Protein 1Y8C (pdb70)

Sequence (244 aa):
NCYNKFAHIYDKLIRADVDYKKWSDFIIEKCVENNLVFDDYLDLACGTGNLTENLCPKFKNTWAVDLSQELSEAENKFRSQGLKPRLACQDISNLNINRKFDLITCCLDSTNYIIDSDDLKKYFKAVSNHLKEGGVFIFDINSYYKLSQVLGNNDFNYDDDEVFYYWENQFEDDLVSYISFFVRDGEFYKRFDEEHEERAYKEEDIEKYLKHGQLNILDKVDCYSNKKVEKFTERITYLVKLGG

B-factor: mean 64.15, std 10.43, range [36.83, 115.86]

Organism: Clostridium acetobutylicum (strain ATCC 824 / DSM 792 / JCM 1419 / IAM 19013 / LMG 5710 / NBRC 13948 / NRRL B-527 / VKM B-1787 / 2291 / W) (NCBI:txid272562)

Structure (mmCIF, N/CA/C/O backbone):
data_1Y8C
#
_entry.id   1Y8C
#
_cell.length_a   67.918
_cell.length_b   67.918
_cell.length_c   134.499
_cell.angle_alpha   90.00
_cell.angle_beta   90.00
_cell.angle_gamma   120.00
#
_symmetry.space_group_name_H-M   'P 32 2 1'
#
loop_
_entity.id
_entity.type
_entity.pdbx_description
1 polymer 'S-adenosylmethionine-dependent methyltransferase'
2 non-polymer 'SULFATE ION'
3 water water
#
loop_
_atom_site.group_PDB
_atom_site.id
_atom_site.type_symbol
_atom_site.label_atom_id
_atom_site.label_alt_id
_atom_site.label_comp_id
_atom_site.label_asym_id
_atom_site.label_entity_id
_atom_site.label_seq_id
_atom_site.pdbx_PDB_ins_code
_atom_site.Cartn_x
_atom_site.Cartn_y
_atom_site.Cartn_z
_atom_site.occupancy
_atom_site.B_iso_or_equiv
_atom_site.auth_seq_id
_atom_site.auth_comp_id
_atom_site.auth_asym_id
_atom_site.auth_atom_id
_atom_site.pdbx_PDB_model_num
ATOM 1 N N . ASN A 1 1 ? 59.181 3.083 71.450 1.00 89.51 2 ASN A N 1
ATOM 2 C CA . ASN A 1 1 ? 57.973 2.220 71.590 1.00 91.22 2 ASN A CA 1
ATOM 3 C C . ASN A 1 1 ? 57.388 2.225 73.023 1.00 92.46 2 ASN A C 1
ATOM 4 O O . ASN A 1 1 ? 56.761 1.252 73.445 1.00 93.07 2 ASN A O 1
ATOM 9 N N . CYS A 1 2 ? 57.590 3.318 73.767 1.00 92.27 3 CYS A N 1
ATOM 10 C CA . CYS A 1 2 ? 57.073 3.434 75.141 1.00 91.74 3 CYS A CA 1
ATOM 11 C C . CYS A 1 2 ? 55.682 4.069 75.066 1.00 89.70 3 CYS A C 1
ATOM 12 O O . CYS A 1 2 ? 54.669 3.372 75.167 1.00 89.49 3 CYS A O 1
ATOM 15 N N . TYR A 1 3 ? 55.641 5.389 74.885 1.00 87.16 4 TYR A N 1
ATOM 16 C CA . TYR A 1 3 ? 54.378 6.119 74.760 1.00 84.57 4 TYR A CA 1
ATOM 17 C C . TYR A 1 3 ? 53.655 5.557 73.533 1.00 82.29 4 TYR A C 1
ATOM 18 O O . TYR A 1 3 ? 52.425 5.601 73.437 1.00 81.17 4 TYR A O 1
ATOM 21 N N . ASN A 1 4 ? 54.436 5.021 72.598 1.00 80.58 5 ASN A N 1
ATOM 22 C CA . ASN A 1 4 ? 53.887 4.426 71.389 1.00 78.75 5 ASN A CA 1
ATOM 23 C C . ASN A 1 4 ? 53.170 3.130 71.788 1.00 78.14 5 ASN A C 1
ATOM 24 O O . ASN A 1 4 ? 52.076 2.842 71.302 1.00 77.20 5 ASN A O 1
ATOM 29 N N . LYS A 1 5 ? 53.783 2.367 72.692 1.00 76.47 6 LYS A N 1
ATOM 30 C CA . LYS A 1 5 ? 53.202 1.112 73.160 1.00 75.22 6 LYS A CA 1
ATOM 31 C C . LYS A 1 5 ? 51.877 1.418 73.843 1.00 72.88 6 LYS A C 1
ATOM 32 O O . LYS A 1 5 ? 50.857 0.780 73.579 1.00 72.09 6 LYS A O 1
ATOM 38 N N . PHE A 1 6 ? 51.908 2.406 74.728 1.00 71.67 7 PHE A N 1
ATOM 39 C CA . PHE A 1 6 ? 50.724 2.819 75.462 1.00 70.30 7 PHE A CA 1
ATOM 40 C C . PHE A 1 6 ? 49.613 3.245 74.490 1.00 69.79 7 PHE A C 1
ATOM 41 O O . PHE A 1 6 ? 48.435 2.938 74.701 1.00 68.48 7 PHE A O 1
ATOM 49 N N . ALA A 1 7 ? 49.991 3.950 73.428 1.00 67.18 8 ALA A N 1
ATOM 50 C CA . ALA A 1 7 ? 49.023 4.393 72.431 1.00 66.99 8 ALA A CA 1
ATOM 51 C C . ALA A 1 7 ? 48.279 3.195 71.822 1.00 66.46 8 ALA A C 1
ATOM 52 O O . ALA A 1 7 ? 47.075 3.270 71.553 1.00 66.02 8 ALA A O 1
ATOM 54 N N . HIS A 1 8 ? 49.001 2.100 71.590 1.00 64.88 9 HIS A N 1
ATOM 55 C CA . HIS A 1 8 ? 48.389 0.901 71.026 1.00 64.12 9 HIS A CA 1
ATOM 56 C C . HIS A 1 8 ? 47.429 0.328 72.053 1.00 63.25 9 HIS A C 1
ATOM 57 O O . HIS A 1 8 ? 46.290 -0.013 71.735 1.00 62.24 9 HIS A O 1
ATOM 64 N N . ILE A 1 9 ? 47.894 0.231 73.293 1.00 62.11 10 ILE A N 1
ATOM 65 C CA . ILE A 1 9 ? 47.062 -0.294 74.360 1.00 62.09 10 ILE A CA 1
ATOM 66 C C . ILE A 1 9 ? 45.753 0.489 74.427 1.00 61.51 10 ILE A C 1
ATOM 67 O O . ILE A 1 9 ? 44.673 -0.096 74.466 1.00 62.38 10 ILE A O 1
ATOM 72 N N . TYR A 1 10 ? 45.864 1.813 74.422 1.00 60.49 11 TYR A N 1
ATOM 73 C CA . TYR A 1 10 ? 44.705 2.697 74.497 1.00 60.13 11 TYR A CA 1
ATOM 74 C C . TYR A 1 10 ? 43.720 2.429 73.370 1.00 59.86 11 TYR A C 1
ATOM 75 O O . TYR A 1 10 ? 42.528 2.214 73.605 1.00 58.62 11 TYR A O 1
ATOM 84 N N . ASP A 1 11 ? 44.222 2.460 72.142 1.00 60.57 12 ASP A N 1
ATOM 85 C CA . ASP A 1 11 ? 43.383 2.234 70.971 1.00 62.65 12 ASP A CA 1
ATOM 86 C C . ASP A 1 11 ? 42.743 0.856 70.939 1.00 62.39 12 ASP A C 1
ATOM 87 O O . ASP A 1 11 ? 41.647 0.690 70.402 1.00 62.01 12 ASP A O 1
ATOM 92 N N . LYS A 1 12 ? 43.430 -0.133 71.501 1.00 63.76 13 LYS A N 1
ATOM 93 C CA . LYS A 1 12 ? 42.909 -1.497 71.522 1.00 65.31 13 LYS A CA 1
ATOM 94 C C . LYS A 1 12 ? 41.903 -1.738 72.650 1.00 64.14 13 LYS A C 1
ATOM 95 O O . LYS A 1 12 ? 40.964 -2.508 72.486 1.00 64.98 13 LYS A O 1
ATOM 101 N N . LEU A 1 13 ? 42.091 -1.076 73.785 1.00 60.82 14 LEU A N 1
ATOM 102 C CA . LEU A 1 13 ? 41.191 -1.280 74.900 1.00 59.69 14 LEU A CA 1
ATOM 103 C C . LEU A 1 13 ? 40.100 -0.220 75.035 1.00 59.42 14 LEU A C 1
ATOM 104 O O . LEU A 1 13 ? 38.924 -0.552 75.206 1.00 60.11 14 LEU A O 1
ATOM 109 N N . ILE A 1 14 ? 40.465 1.052 74.946 1.00 57.98 15 ILE A N 1
ATOM 110 C CA . ILE A 1 14 ? 39.471 2.105 75.095 1.00 56.59 15 ILE A CA 1
ATOM 111 C C . ILE A 1 14 ? 38.633 2.313 73.835 1.00 56.71 15 ILE A C 1
ATOM 112 O O . ILE A 1 14 ? 37.402 2.284 73.895 1.00 56.13 15 ILE A O 1
ATOM 117 N N . ARG A 1 15 ? 39.296 2.521 72.698 1.00 57.26 16 ARG A N 1
ATOM 118 C CA . ARG A 1 15 ? 38.594 2.718 71.425 1.00 58.72 16 ARG A CA 1
ATOM 119 C C . ARG A 1 15 ? 37.889 1.418 71.004 1.00 59.92 16 ARG A C 1
ATOM 120 O O . ARG A 1 15 ? 36.695 1.422 70.703 1.00 60.88 16 ARG A O 1
ATOM 128 N N . ALA A 1 16 ? 38.645 0.320 70.986 1.00 59.75 17 ALA A N 1
ATOM 129 C CA . ALA A 1 16 ? 38.136 -1.010 70.652 1.00 61.27 17 ALA A CA 1
ATOM 130 C C . ALA A 1 16 ? 37.67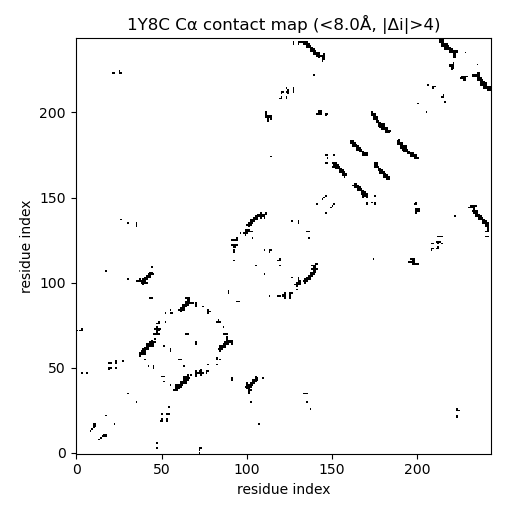4 -1.276 69.216 1.00 61.54 17 ALA A C 1
ATOM 131 O O . ALA A 1 16 ? 37.532 -2.437 68.817 1.00 62.38 17 ALA A O 1
ATOM 133 N N . ASP A 1 17 ? 37.423 -0.233 68.437 1.00 60.71 18 ASP A N 1
ATOM 134 C CA . ASP A 1 17 ? 36.971 -0.451 67.067 1.00 61.02 18 ASP A CA 1
ATOM 135 C C . ASP A 1 17 ? 37.921 0.174 66.045 1.00 61.58 18 ASP A C 1
ATOM 136 O O . ASP A 1 17 ? 37.497 0.678 65.006 1.00 62.65 18 ASP A O 1
ATOM 141 N N . VAL A 1 18 ? 39.212 0.108 66.336 1.00 61.95 19 VAL A N 1
ATOM 142 C CA . VAL A 1 18 ? 40.211 0.680 65.460 1.00 63.08 19 VAL A CA 1
ATOM 143 C C . VAL A 1 18 ? 41.104 -0.345 64.782 1.00 63.82 19 VAL A C 1
ATOM 144 O O . VAL A 1 18 ? 41.659 -1.222 65.434 1.00 64.71 19 VAL A O 1
ATOM 148 N N . ASP A 1 19 ? 41.240 -0.219 63.467 1.00 65.74 20 ASP A N 1
ATOM 149 C CA . ASP A 1 19 ? 42.093 -1.105 62.674 1.00 65.03 20 ASP A CA 1
ATOM 150 C C . ASP A 1 19 ? 42.842 -0.205 61.686 1.00 63.20 20 ASP A C 1
ATOM 151 O O . ASP A 1 19 ? 42.262 0.307 60.727 1.00 60.30 20 ASP A O 1
ATOM 156 N N . TYR A 1 20 ? 44.131 -0.010 61.932 1.00 62.15 21 TYR A N 1
ATOM 157 C CA . TYR A 1 20 ? 44.935 0.857 61.086 1.00 62.67 21 TYR A CA 1
ATOM 158 C C . TYR A 1 20 ? 44.848 0.502 59.609 1.00 62.17 21 TYR A C 1
ATOM 159 O O . TYR A 1 20 ? 44.306 1.277 58.817 1.00 61.23 21 TYR A O 1
ATOM 168 N N . LYS A 1 21 ? 45.367 -0.668 59.235 1.00 63.24 22 LYS A N 1
ATOM 169 C CA . LYS A 1 21 ? 45.340 -1.091 57.835 1.00 61.23 22 LYS A CA 1
ATOM 170 C C . LYS A 1 21 ? 43.942 -0.956 57.243 1.00 59.60 22 LYS A C 1
ATOM 171 O O . LYS A 1 21 ? 43.784 -0.409 56.145 1.00 57.21 22 LYS A O 1
ATOM 177 N N . LYS A 1 22 ? 42.926 -1.430 57.963 1.00 57.03 23 LYS A N 1
ATOM 178 C CA . LYS A 1 22 ? 41.574 -1.331 57.440 1.00 55.97 23 LYS A CA 1
ATOM 179 C C . LYS A 1 22 ? 41.238 0.119 57.085 1.00 55.49 23 LYS A C 1
ATOM 180 O O . LYS A 1 22 ? 40.825 0.412 55.961 1.00 56.02 23 LYS A O 1
ATOM 186 N N . TRP A 1 23 ? 41.428 1.023 58.040 1.00 54.92 24 TRP A N 1
ATOM 187 C CA . TRP A 1 23 ? 41.129 2.428 57.809 1.00 54.46 24 TRP A CA 1
ATOM 188 C C . TRP A 1 23 ? 41.991 3.005 56.690 1.00 54.15 24 TRP A C 1
ATOM 189 O O . TRP A 1 23 ? 41.473 3.633 55.758 1.00 53.16 24 TRP A O 1
ATOM 200 N N . SER A 1 24 ? 43.300 2.799 56.764 1.00 53.29 25 SER A N 1
ATOM 201 C CA . SER A 1 24 ? 44.158 3.335 55.719 1.00 56.08 25 SER A CA 1
ATOM 202 C C . SER A 1 24 ? 43.731 2.815 54.346 1.00 57.01 25 SER A C 1
ATOM 203 O O . SER A 1 24 ? 43.614 3.593 53.404 1.00 57.77 25 SER A O 1
ATOM 206 N N . ASP A 1 25 ? 43.467 1.516 54.228 1.00 57.34 26 ASP A N 1
ATOM 207 C CA . ASP A 1 25 ? 43.043 0.961 52.938 1.00 56.96 26 ASP A CA 1
ATOM 208 C C . ASP A 1 25 ? 41.742 1.606 52.496 1.00 56.39 26 ASP A C 1
ATOM 209 O O . ASP A 1 25 ? 41.592 1.978 51.329 1.00 56.19 26 ASP A O 1
ATOM 214 N N . PHE A 1 26 ? 40.794 1.730 53.421 1.00 55.95 27 PHE A N 1
ATOM 215 C CA . PHE A 1 26 ? 39.524 2.350 53.084 1.00 55.82 27 PHE A CA 1
ATOM 216 C C . PHE A 1 26 ? 39.782 3.754 52.549 1.00 56.82 27 PHE A C 1
ATOM 217 O O . PHE A 1 26 ? 39.162 4.175 51.570 1.00 57.89 27 PHE A O 1
ATOM 225 N N . ILE A 1 27 ? 40.695 4.478 53.192 1.00 55.84 28 ILE A N 1
ATOM 226 C CA . ILE A 1 27 ? 40.985 5.837 52.773 1.00 55.72 28 ILE A CA 1
ATOM 227 C C . ILE A 1 27 ? 41.619 5.876 51.397 1.00 57.08 28 ILE A C 1
ATOM 228 O O . ILE A 1 27 ? 41.233 6.685 50.555 1.00 56.47 28 ILE A O 1
ATOM 233 N N . ILE A 1 28 ? 42.596 5.010 51.165 1.00 58.22 29 ILE A N 1
ATOM 234 C CA . ILE A 1 28 ? 43.248 4.972 49.867 1.00 59.51 29 ILE A CA 1
ATOM 235 C C . ILE A 1 28 ? 42.195 4.678 48.798 1.00 60.93 29 ILE A C 1
ATOM 236 O O . ILE A 1 28 ? 42.150 5.324 47.750 1.00 58.38 29 ILE A O 1
ATOM 241 N N . GLU A 1 29 ? 41.347 3.698 49.088 1.00 63.07 30 GLU A N 1
ATOM 242 C CA . GLU A 1 29 ? 40.293 3.281 48.176 1.00 66.05 30 GLU A CA 1
ATOM 243 C C . GLU A 1 29 ? 39.427 4.464 47.760 1.00 64.92 30 GLU A C 1
ATOM 244 O O . GLU A 1 29 ? 39.140 4.675 46.576 1.00 64.52 30 GLU A O 1
ATOM 250 N N . LYS A 1 30 ? 39.010 5.238 48.747 1.00 64.17 31 LYS A N 1
ATOM 251 C CA . LYS A 1 30 ? 38.186 6.402 48.487 1.00 63.57 31 LYS A CA 1
ATOM 252 C C . LYS A 1 30 ? 38.958 7.467 47.709 1.00 62.09 31 LYS A C 1
ATOM 253 O O . LYS A 1 30 ? 38.386 8.190 46.895 1.00 59.80 31 LYS A O 1
ATOM 259 N N . CYS A 1 31 ? 40.262 7.540 47.939 1.00 62.06 32 CYS A N 1
ATOM 260 C CA . CYS A 1 31 ? 41.104 8.498 47.229 1.00 64.01 32 CYS A CA 1
ATOM 261 C C . CYS A 1 31 ? 41.125 8.155 45.751 1.00 63.80 32 CYS A C 1
ATOM 262 O O . CYS A 1 31 ? 41.033 9.040 44.897 1.00 65.10 32 CYS A O 1
ATOM 265 N N . VAL A 1 32 ? 41.256 6.861 45.464 1.00 63.49 33 VAL A N 1
ATOM 266 C CA . VAL A 1 32 ? 41.277 6.373 44.098 1.00 60.95 33 VAL A CA 1
ATOM 267 C C . VAL A 1 32 ? 39.932 6.620 43.422 1.00 61.43 33 VAL A C 1
ATOM 268 O O . VAL A 1 32 ? 39.886 7.022 42.270 1.00 61.32 33 VAL A O 1
ATOM 272 N N . GLU A 1 33 ? 38.837 6.398 44.138 1.00 61.67 34 GLU A N 1
ATOM 273 C CA . GLU A 1 33 ? 37.527 6.627 43.552 1.00 64.27 34 GLU A CA 1
ATOM 274 C C . GLU A 1 33 ? 37.317 8.105 43.246 1.00 64.75 34 GLU A C 1
ATOM 275 O O . GLU A 1 33 ? 36.352 8.473 42.579 1.00 65.96 34 GLU A O 1
ATOM 281 N N . ASN A 1 34 ? 38.213 8.956 43.735 1.00 65.28 35 ASN A N 1
ATOM 282 C CA . ASN A 1 34 ? 38.094 10.396 43.507 1.00 65.43 35 ASN A CA 1
ATOM 283 C C . ASN A 1 34 ? 39.204 10.957 42.621 1.00 65.96 35 ASN A C 1
ATOM 284 O O . ASN A 1 34 ? 39.527 12.150 42.683 1.00 67.18 35 ASN A O 1
ATOM 289 N N . ASN A 1 35 ? 39.773 10.083 41.794 1.00 66.19 36 ASN A N 1
ATOM 290 C CA . ASN A 1 35 ? 40.845 10.445 40.872 1.00 65.80 36 ASN A CA 1
ATOM 291 C C . ASN A 1 35 ? 41.906 11.318 41.533 1.00 65.83 36 ASN A C 1
ATOM 292 O O . ASN A 1 35 ? 42.485 12.200 40.904 1.00 67.00 36 ASN A O 1
ATOM 297 N N . LEU A 1 36 ? 42.165 11.060 42.805 1.00 64.62 37 LEU A N 1
ATOM 298 C CA . LEU A 1 36 ? 43.129 11.852 43.553 1.00 64.45 37 LEU A CA 1
ATOM 299 C C . LEU A 1 36 ? 44.560 11.699 43.060 1.00 64.70 37 LEU A C 1
ATOM 300 O O . LEU A 1 36 ? 44.985 10.615 42.653 1.00 63.13 37 LEU A O 1
ATOM 305 N N . VAL A 1 37 ? 45.301 12.801 43.100 1.00 64.03 38 VAL A N 1
ATOM 306 C CA . VAL A 1 37 ? 46.697 12.777 42.706 1.00 63.38 38 VAL A CA 1
ATOM 307 C C . VAL A 1 37 ? 47.470 12.694 44.008 1.00 63.00 38 VAL A C 1
ATOM 308 O O . VAL A 1 37 ? 47.412 13.610 44.826 1.00 64.24 38 VAL A O 1
ATOM 312 N N . PHE A 1 38 ? 48.192 11.598 44.200 1.00 62.09 39 PHE A N 1
ATOM 313 C CA . PHE A 1 38 ? 48.930 11.397 45.440 1.00 61.16 39 PHE A CA 1
ATOM 314 C C . PHE A 1 38 ? 50.201 12.226 45.634 1.00 61.34 39 PHE A C 1
ATOM 315 O O . PHE A 1 38 ? 51.276 11.686 45.890 1.00 62.04 39 PHE A O 1
ATOM 323 N N . ASP A 1 39 ? 50.066 13.544 45.552 1.00 60.43 40 ASP A N 1
ATOM 324 C CA . ASP A 1 39 ? 51.210 14.410 45.749 1.00 60.33 40 ASP A CA 1
ATOM 325 C C . ASP A 1 39 ? 51.409 14.847 47.187 1.00 59.69 40 ASP A C 1
ATOM 326 O O . ASP A 1 39 ? 52.464 14.594 47.769 1.00 60.72 40 ASP A O 1
ATOM 331 N N . ASP A 1 40 ? 50.400 15.494 47.766 1.00 58.26 41 ASP A N 1
ATOM 332 C CA . ASP A 1 40 ? 50.523 15.999 49.127 1.00 55.84 41 ASP A CA 1
ATOM 333 C C . ASP A 1 40 ? 49.484 15.517 50.131 1.00 54.47 41 ASP A C 1
ATOM 334 O O . ASP A 1 40 ? 48.270 15.626 49.923 1.00 53.32 41 ASP A O 1
ATOM 339 N N . TYR A 1 41 ? 50.004 14.997 51.240 1.00 54.16 42 TYR A N 1
ATOM 340 C CA . TYR A 1 41 ? 49.205 14.443 52.325 1.00 54.09 42 TYR A CA 1
ATOM 341 C C . TYR A 1 41 ? 49.460 15.072 53.701 1.00 52.67 42 TYR A C 1
ATOM 342 O O . TYR A 1 41 ? 50.598 15.158 54.164 1.00 50.91 42 TYR A O 1
ATOM 351 N N . LEU A 1 42 ? 48.377 15.482 54.350 1.00 51.76 43 LEU A N 1
ATOM 352 C CA . LEU A 1 42 ? 48.422 16.079 55.678 1.00 51.58 43 LEU A CA 1
ATOM 353 C C . LEU A 1 42 ? 47.543 15.298 56.654 1.00 51.95 43 LEU A C 1
ATOM 354 O O . LEU A 1 42 ? 46.333 15.107 56.436 1.00 51.37 43 LEU A O 1
ATOM 359 N N . ASP A 1 43 ? 48.150 14.856 57.741 1.00 51.76 44 ASP A N 1
ATOM 360 C CA . ASP A 1 43 ? 47.402 14.141 58.753 1.00 52.45 44 ASP A CA 1
ATOM 361 C C . ASP A 1 43 ? 47.379 14.995 60.021 1.00 52.18 44 ASP A C 1
ATOM 362 O O . ASP A 1 43 ? 48.417 15.230 60.637 1.00 50.68 44 ASP A O 1
ATOM 367 N N . LEU A 1 44 ? 46.194 15.478 60.384 1.00 52.45 45 LEU A N 1
ATOM 368 C CA . LEU A 1 44 ? 46.006 16.308 61.577 1.00 55.31 45 LEU A CA 1
ATOM 369 C C . LEU A 1 44 ? 45.757 15.404 62.767 1.00 56.08 45 LEU A C 1
ATOM 370 O O . LEU A 1 44 ? 44.971 14.467 62.670 1.00 60.58 45 LEU A O 1
ATOM 375 N N . ALA A 1 45 ? 46.388 15.696 63.894 1.00 56.31 46 ALA A N 1
ATOM 376 C CA . ALA A 1 45 ? 46.204 14.868 65.080 1.00 56.73 46 ALA A CA 1
ATOM 377 C C . ALA A 1 45 ? 46.781 13.496 64.764 1.00 56.69 46 ALA A C 1
ATOM 378 O O . ALA A 1 45 ? 46.146 12.467 65.004 1.00 55.95 46 ALA A O 1
ATOM 380 N N . CYS A 1 46 ? 47.989 13.491 64.214 1.00 55.45 47 CYS A N 1
ATOM 381 C CA . CYS A 1 46 ? 48.649 12.252 63.853 1.00 54.48 47 CYS A CA 1
ATOM 382 C C . CYS A 1 46 ? 49.021 11.367 65.046 1.00 53.06 47 CYS A C 1
ATOM 383 O O . CYS A 1 46 ? 49.366 10.203 64.861 1.00 52.60 47 CYS A O 1
ATOM 386 N N . GLY A 1 47 ? 48.963 11.909 66.257 1.00 50.94 48 GLY A N 1
ATOM 387 C CA . GLY A 1 47 ? 49.320 11.118 67.421 1.00 53.18 48 GLY A CA 1
ATOM 388 C C . GLY A 1 47 ? 50.716 10.547 67.291 1.00 55.23 48 GLY A C 1
ATOM 389 O O . GLY A 1 47 ? 51.653 11.279 66.978 1.00 57.36 48 GLY A O 1
ATOM 390 N N . THR A 1 48 ? 50.874 9.247 67.525 1.00 58.06 49 THR A N 1
ATOM 391 C CA . THR A 1 48 ? 52.191 8.620 67.381 1.00 59.06 49 THR A CA 1
ATOM 392 C C . THR A 1 48 ? 52.400 8.069 65.972 1.00 59.10 49 THR A C 1
AT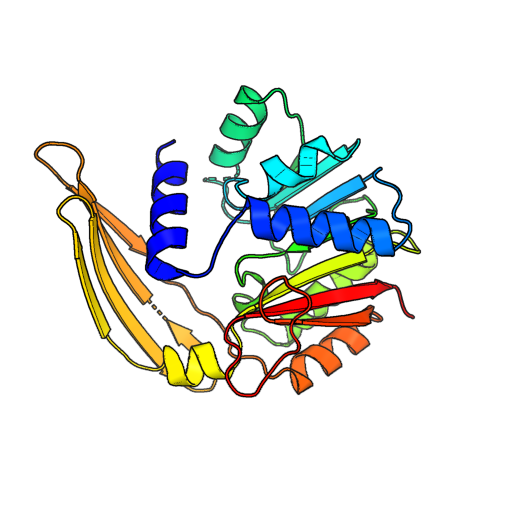OM 393 O O . THR A 1 48 ? 53.255 7.221 65.764 1.00 60.04 49 THR A O 1
ATOM 397 N N . GLY A 1 49 ? 51.596 8.537 65.024 1.00 58.58 50 GLY A N 1
ATOM 398 C CA . GLY A 1 49 ? 51.742 8.125 63.644 1.00 60.07 50 GLY A CA 1
ATOM 399 C C . GLY A 1 49 ? 51.300 6.738 63.235 1.00 61.71 50 GLY A C 1
ATOM 400 O O . GLY A 1 49 ? 51.819 6.195 62.258 1.00 62.08 50 GLY A O 1
ATOM 401 N N . ASN A 1 50 ? 50.336 6.164 63.946 1.00 63.01 51 ASN A N 1
ATOM 402 C CA . ASN A 1 50 ? 49.865 4.824 63.613 1.00 63.51 51 ASN A CA 1
ATOM 403 C C . ASN A 1 50 ? 49.069 4.770 62.327 1.00 63.07 51 ASN A C 1
ATOM 404 O O . ASN A 1 50 ? 48.929 3.721 61.713 1.00 64.53 51 ASN A O 1
ATOM 409 N N . LEU A 1 51 ? 48.5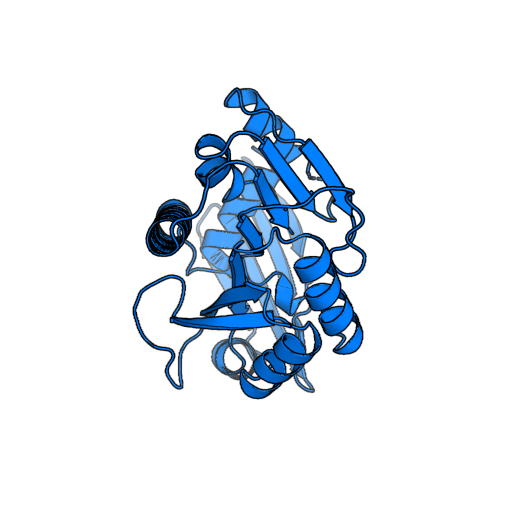63 5.913 61.907 1.00 63.64 52 LEU A N 1
ATOM 410 C CA . LEU A 1 51 ? 47.779 5.969 60.693 1.00 62.54 52 LEU A CA 1
ATOM 411 C C . LEU A 1 51 ? 48.638 6.614 59.606 1.00 61.97 52 LEU A C 1
ATOM 412 O O . LEU A 1 51 ? 48.528 6.289 58.426 1.00 61.95 52 LEU A O 1
ATOM 417 N N . THR A 1 52 ? 49.517 7.515 60.024 1.00 61.44 53 THR A N 1
ATOM 418 C CA . THR A 1 52 ? 50.393 8.224 59.103 1.00 61.22 53 THR A CA 1
ATOM 419 C C . THR A 1 52 ? 51.364 7.283 58.395 1.00 61.73 53 THR A C 1
ATOM 420 O O . THR A 1 52 ? 51.601 7.416 57.189 1.00 61.24 53 THR A O 1
ATOM 424 N N . GLU A 1 53 ? 51.930 6.338 59.143 1.00 61.59 54 GLU A N 1
ATOM 425 C CA . GLU A 1 53 ? 52.887 5.393 58.573 1.00 62.10 54 GLU A CA 1
ATOM 426 C C . GLU A 1 53 ? 52.263 4.522 57.482 1.00 62.16 54 GLU A C 1
ATOM 427 O O . GLU A 1 53 ? 52.973 3.945 56.673 1.00 63.17 54 GLU A O 1
ATOM 433 N N . ASN A 1 54 ? 50.941 4.426 57.453 1.00 61.16 55 ASN A N 1
ATOM 434 C CA . ASN A 1 54 ? 50.283 3.626 56.433 1.00 61.40 55 ASN A CA 1
ATOM 435 C C . ASN A 1 54 ? 50.020 4.414 55.151 1.00 62.19 55 ASN A C 1
ATOM 436 O O . ASN A 1 54 ? 50.152 3.877 54.054 1.00 62.98 55 ASN A O 1
ATOM 441 N N . LEU A 1 55 ? 49.653 5.687 55.294 1.00 62.47 56 LEU A N 1
ATOM 442 C CA . LEU A 1 55 ? 49.321 6.549 54.158 1.00 60.44 56 LEU A CA 1
ATOM 443 C C . LEU A 1 55 ? 50.498 7.360 53.628 1.00 61.29 56 LEU A C 1
ATOM 444 O O . LEU A 1 55 ? 50.568 7.663 52.438 1.00 61.12 56 LEU A O 1
ATOM 449 N N . CYS A 1 56 ? 51.413 7.716 54.518 1.00 63.93 57 CYS A N 1
ATOM 450 C CA . CYS A 1 56 ? 52.584 8.494 54.142 1.00 66.79 57 CYS A CA 1
ATOM 451 C C . CYS A 1 56 ? 53.360 7.923 52.940 1.00 66.42 57 CYS A C 1
ATOM 452 O O . CYS A 1 56 ? 53.745 8.670 52.036 1.00 67.57 57 CYS A O 1
ATOM 455 N N . PRO A 1 57 ? 53.609 6.598 52.916 1.00 66.59 58 PRO A N 1
ATOM 456 C CA . PRO A 1 57 ? 54.345 5.997 51.793 1.00 66.54 58 PRO A CA 1
ATOM 457 C C . PRO A 1 57 ? 53.634 6.048 50.443 1.00 66.29 58 PRO A C 1
ATOM 458 O O . PRO A 1 57 ? 54.242 5.802 49.399 1.00 65.82 58 PRO A O 1
ATOM 462 N N . LYS A 1 58 ? 52.347 6.366 50.452 1.00 66.47 59 LYS A N 1
ATOM 463 C CA . LYS A 1 58 ? 51.604 6.439 49.205 1.00 64.84 59 LYS A CA 1
ATOM 464 C C . LYS A 1 58 ? 51.690 7.824 48.562 1.00 64.45 59 LYS A C 1
ATOM 465 O O . LYS A 1 58 ? 51.265 8.006 47.427 1.00 63.14 59 LYS A O 1
ATOM 471 N N . PHE A 1 59 ? 52.254 8.796 49.278 1.00 64.24 60 PHE A N 1
ATOM 472 C CA . PHE A 1 59 ? 52.382 10.150 48.745 1.00 63.37 60 PHE A CA 1
ATOM 473 C C . PHE A 1 59 ? 53.826 10.611 48.560 1.00 64.50 60 PHE A C 1
ATOM 474 O O . PHE A 1 59 ? 54.769 9.934 48.979 1.00 63.48 60 PHE A O 1
ATOM 482 N N . LYS A 1 60 ? 53.997 11.771 47.930 1.00 65.77 61 LYS A N 1
ATOM 483 C CA . LYS A 1 60 ? 55.334 12.314 47.723 1.00 67.58 61 LYS A CA 1
ATOM 484 C C . LYS A 1 60 ? 55.749 13.147 48.922 1.00 67.36 61 LYS A C 1
ATOM 485 O O . LYS A 1 60 ? 56.865 13.006 49.426 1.00 67.66 61 LYS A O 1
ATOM 491 N N . ASN A 1 61 ? 54.851 14.021 49.371 1.00 65.68 62 ASN A N 1
ATOM 492 C CA . ASN A 1 61 ? 55.136 14.882 50.515 1.00 65.36 62 ASN A CA 1
ATOM 493 C C . ASN A 1 61 ? 54.077 14.719 51.595 1.00 64.43 62 ASN A C 1
ATOM 494 O O . ASN A 1 61 ? 52.876 14.760 51.317 1.00 64.78 62 ASN A O 1
ATOM 499 N N . THR A 1 62 ? 54.531 14.551 52.832 1.00 62.63 63 THR A N 1
ATOM 500 C CA . THR A 1 62 ? 53.624 14.372 53.949 1.00 62.19 63 THR A CA 1
ATOM 501 C C . THR A 1 62 ? 53.895 15.328 55.104 1.00 61.56 63 THR A C 1
ATOM 502 O O . THR A 1 62 ? 55.041 15.645 55.421 1.00 60.61 63 THR A O 1
ATOM 506 N N . TRP A 1 63 ? 52.814 15.786 55.724 1.00 61.93 64 TRP A N 1
ATOM 507 C CA . TRP A 1 63 ? 52.884 16.662 56.879 1.00 60.70 64 TRP A CA 1
ATOM 508 C C . TRP A 1 63 ? 52.038 16.036 57.976 1.00 58.85 64 TRP A C 1
ATOM 509 O O . TRP A 1 63 ? 50.908 15.608 57.736 1.00 58.33 64 TRP A O 1
ATOM 520 N N . ALA A 1 64 ? 52.602 15.984 59.175 1.00 56.81 65 ALA A N 1
ATOM 521 C CA . ALA A 1 64 ? 51.934 15.414 60.333 1.00 56.27 65 ALA A CA 1
ATOM 522 C C . ALA A 1 64 ? 51.890 16.475 61.425 1.00 56.04 65 ALA A C 1
ATOM 523 O O . ALA A 1 64 ? 52.925 17.018 61.813 1.00 55.83 65 ALA A O 1
ATOM 525 N N . VAL A 1 65 ? 50.691 16.764 61.921 1.00 54.95 66 VAL A N 1
ATOM 526 C CA . VAL A 1 65 ? 50.514 17.773 62.949 1.00 53.59 66 VAL A CA 1
ATOM 527 C C . VAL A 1 65 ? 49.805 17.207 64.168 1.00 54.66 66 VAL A C 1
ATOM 528 O O . VAL A 1 65 ? 48.857 16.444 64.043 1.00 55.41 66 VAL A O 1
ATOM 532 N N . ASP A 1 66 ? 50.275 17.583 65.349 1.00 56.84 67 ASP A N 1
ATOM 533 C CA . ASP A 1 66 ? 49.671 17.122 66.593 1.00 59.19 67 ASP A CA 1
ATOM 534 C C . ASP A 1 66 ? 50.048 18.097 67.689 1.00 59.75 67 ASP A C 1
ATOM 535 O O . ASP A 1 66 ? 51.118 18.684 67.654 1.00 60.65 67 ASP A O 1
ATOM 540 N N . LEU A 1 67 ? 49.168 18.264 68.662 1.00 61.50 68 LEU A N 1
ATOM 541 C CA . LEU A 1 67 ? 49.416 19.190 69.752 1.00 62.74 68 LEU A CA 1
ATOM 542 C C . LEU A 1 67 ? 50.399 18.637 70.776 1.00 63.43 68 LEU A C 1
ATOM 543 O O . LEU A 1 67 ? 51.121 19.390 71.418 1.00 64.49 68 LEU A O 1
ATOM 548 N N . SER A 1 68 ? 50.430 17.319 70.922 1.00 63.33 69 SER A N 1
ATOM 549 C CA . SER A 1 68 ? 51.313 16.691 71.891 1.00 63.29 69 SER A CA 1
ATOM 550 C C . SER A 1 68 ? 52.759 16.551 71.452 1.00 63.91 69 SER A C 1
ATOM 551 O O . SER A 1 68 ? 53.087 15.677 70.646 1.00 64.50 69 SER A O 1
ATOM 554 N N . GLN A 1 69 ? 53.630 17.396 71.994 1.00 63.59 70 GLN A N 1
ATOM 555 C CA . GLN A 1 69 ? 55.047 17.319 71.653 1.00 64.77 70 GLN A CA 1
ATOM 556 C C . GLN A 1 69 ? 55.540 15.897 71.913 1.00 65.43 70 GLN A C 1
ATOM 557 O O . GLN A 1 69 ? 56.326 15.341 71.143 1.00 67.00 70 GLN A O 1
ATOM 563 N N . GLU A 1 70 ? 55.077 15.317 73.012 1.00 65.74 71 GLU A N 1
ATOM 564 C CA . GLU A 1 70 ? 55.496 13.979 73.395 1.00 68.21 71 GLU A CA 1
ATOM 565 C C . GLU A 1 70 ? 55.209 12.972 72.289 1.00 68.13 71 GLU A C 1
ATOM 566 O O . GLU A 1 70 ? 56.063 12.164 71.924 1.00 67.34 71 GLU A O 1
ATOM 580 N N . LEU A 1 72 ? 54.537 13.650 69.029 1.00 65.17 73 LEU A N 1
ATOM 581 C CA . LEU A 1 72 ? 55.221 13.971 67.787 1.00 63.85 73 LEU A CA 1
ATOM 582 C C . LEU A 1 72 ? 56.572 13.307 67.758 1.00 63.52 73 LEU A C 1
ATOM 583 O O . LEU A 1 72 ? 56.977 12.726 66.751 1.00 61.94 73 LEU A O 1
ATOM 588 N N . SER A 1 73 ? 57.266 13.399 68.884 1.00 64.22 74 SER A N 1
ATOM 589 C CA . SER A 1 73 ? 58.586 12.804 69.024 1.00 65.87 74 SER A CA 1
ATOM 590 C C . SER A 1 73 ? 58.511 11.292 68.749 1.00 66.33 74 SER A C 1
ATOM 591 O O . SER A 1 73 ? 59.346 10.746 68.022 1.00 66.19 74 SER A O 1
ATOM 594 N N . GLU A 1 74 ? 57.508 10.622 69.317 1.00 65.59 75 GLU A N 1
ATOM 595 C CA . GLU A 1 74 ? 57.348 9.195 69.085 1.00 66.22 75 GLU A CA 1
ATOM 596 C C . GLU A 1 74 ? 57.186 8.928 67.603 1.00 64.41 75 GLU A C 1
ATOM 597 O O . GLU A 1 74 ? 57.924 8.138 67.018 1.00 65.17 75 GLU A O 1
ATOM 603 N N . ALA A 1 75 ? 56.213 9.589 66.995 1.00 63.82 76 ALA A N 1
ATOM 604 C CA . ALA A 1 75 ? 55.961 9.411 65.575 1.00 62.92 76 ALA A CA 1
ATOM 605 C C . ALA A 1 75 ? 57.241 9.645 64.779 1.00 63.09 76 ALA A C 1
ATOM 606 O O . ALA A 1 75 ? 57.541 8.898 63.854 1.00 62.15 76 ALA A O 1
ATOM 608 N N . GLU A 1 76 ? 57.999 10.675 65.146 1.00 64.51 77 GLU A N 1
ATOM 609 C CA . GLU A 1 76 ? 59.244 10.976 64.451 1.00 65.11 77 GLU A CA 1
ATOM 610 C C . GLU A 1 76 ? 60.211 9.797 64.502 1.00 67.39 77 GLU A C 1
ATOM 611 O O . GLU A 1 76 ? 60.833 9.451 63.495 1.00 68.86 77 GLU A O 1
ATOM 617 N N . ASN A 1 77 ? 60.345 9.177 65.667 1.00 67.41 78 ASN A N 1
ATOM 618 C CA . ASN A 1 77 ? 61.241 8.038 65.780 1.00 69.78 78 ASN A CA 1
ATOM 619 C C . ASN A 1 77 ? 60.747 6.897 64.904 1.00 70.49 78 ASN A C 1
ATOM 620 O O . ASN A 1 77 ? 61.537 6.207 64.250 1.00 71.21 78 ASN A O 1
ATOM 625 N N . LYS A 1 78 ? 59.434 6.711 64.891 1.00 68.92 79 LYS A N 1
ATOM 626 C CA . LYS A 1 78 ? 58.818 5.677 64.084 1.00 66.82 79 LYS A CA 1
ATOM 627 C C . LYS A 1 78 ? 59.077 5.973 62.612 1.00 67.80 79 LYS A C 1
ATOM 628 O O . LYS A 1 78 ? 59.623 5.146 61.890 1.00 68.79 79 LYS A O 1
ATOM 634 N N . PHE A 1 79 ? 58.692 7.159 62.164 1.00 67.81 80 PHE A N 1
ATOM 635 C CA . PHE A 1 79 ? 58.908 7.521 60.772 1.00 69.97 80 PHE A CA 1
ATOM 636 C C . PHE A 1 79 ? 60.359 7.287 60.363 1.00 70.82 80 PHE A C 1
ATOM 637 O O . PHE A 1 79 ? 60.631 6.723 59.309 1.00 71.39 80 PHE A O 1
ATOM 645 N N . ARG A 1 80 ? 61.288 7.711 61.209 1.00 73.28 81 ARG A N 1
ATOM 646 C CA . ARG A 1 80 ? 62.704 7.547 60.923 1.00 74.54 81 ARG A CA 1
ATOM 647 C C . ARG A 1 80 ? 63.132 6.092 60.763 1.00 74.76 81 ARG A C 1
ATOM 648 O O . ARG A 1 80 ? 63.848 5.756 59.824 1.00 74.35 81 ARG A O 1
ATOM 656 N N . SER A 1 81 ? 62.695 5.228 61.670 1.00 74.57 82 SER A N 1
ATOM 657 C CA . SER A 1 81 ? 63.069 3.823 61.591 1.00 75.87 82 SER A CA 1
ATOM 658 C C . SER A 1 81 ? 62.481 3.151 60.354 1.00 77.09 82 SER A C 1
ATOM 659 O O . SER A 1 81 ? 62.846 2.025 60.018 1.00 77.86 82 SER A O 1
ATOM 662 N N . GLN A 1 82 ? 61.567 3.842 59.679 1.00 78.53 83 GLN A N 1
ATOM 663 C CA . GLN A 1 82 ? 60.938 3.313 58.472 1.00 78.27 83 GLN A CA 1
ATOM 664 C C . GLN A 1 82 ? 61.384 4.072 57.225 1.00 77.97 83 GLN A C 1
ATOM 665 O O . GLN A 1 82 ? 60.760 3.958 56.170 1.00 78.51 83 GLN A O 1
ATOM 671 N N . GLY A 1 83 ? 62.456 4.849 57.350 1.00 77.05 84 GLY A N 1
ATOM 672 C CA . GLY A 1 83 ? 62.961 5.603 56.218 1.00 76.94 84 GLY A CA 1
ATOM 673 C C . GLY A 1 83 ? 61.992 6.646 55.700 1.00 77.40 84 GLY A C 1
ATOM 674 O O . GLY A 1 83 ? 62.136 7.132 54.575 1.00 77.90 84 GLY A O 1
ATOM 675 N N . LEU A 1 84 ? 61.001 6.984 56.521 1.00 77.01 85 LEU A N 1
ATOM 676 C CA . LEU A 1 84 ? 59.985 7.976 56.171 1.00 75.42 85 LEU A CA 1
ATOM 677 C C . LEU A 1 84 ? 60.433 9.358 56.637 1.00 74.61 85 LEU A C 1
ATOM 678 O O . LEU A 1 84 ? 61.007 9.500 57.716 1.00 73.86 85 LEU A O 1
ATOM 683 N N . LYS A 1 85 ? 60.169 10.376 55.826 1.00 73.74 86 LYS A N 1
ATOM 684 C CA . LYS A 1 85 ? 60.564 11.730 56.183 1.00 72.50 86 LYS A CA 1
ATOM 685 C C . LYS A 1 85 ? 59.443 12.753 56.042 1.00 69.84 86 LYS A C 1
ATOM 686 O O . LYS A 1 85 ? 59.521 13.664 55.231 1.00 70.38 86 LYS A O 1
ATOM 692 N N . PRO A 1 86 ? 58.358 12.592 56.806 1.00 67.52 87 PRO A N 1
ATOM 693 C CA . PRO A 1 86 ? 57.271 13.575 56.700 1.00 66.38 87 PRO A CA 1
ATOM 694 C C . PRO A 1 86 ? 57.577 14.827 57.550 1.00 64.85 87 PRO A C 1
ATOM 695 O O . PRO A 1 86 ? 58.230 14.731 58.591 1.00 63.01 87 PRO A O 1
ATOM 699 N N . ARG A 1 87 ? 57.118 15.995 57.101 1.00 63.77 88 ARG A N 1
ATOM 700 C CA . ARG A 1 87 ? 57.352 17.232 57.844 1.00 63.53 88 ARG A CA 1
ATOM 701 C C . ARG A 1 87 ? 56.450 17.263 59.070 1.00 62.99 88 ARG A C 1
ATOM 702 O O . ARG A 1 87 ? 55.242 17.042 58.960 1.00 63.99 88 ARG A O 1
ATOM 710 N N . LEU A 1 88 ? 57.018 17.552 60.236 1.00 59.87 89 LEU A N 1
ATOM 711 C CA . LEU A 1 88 ? 56.218 17.591 61.456 1.00 58.98 89 LEU A CA 1
ATOM 712 C C . LEU A 1 88 ? 55.977 19.019 61.976 1.00 58.64 89 LEU A C 1
ATOM 713 O O . LEU A 1 88 ? 56.745 19.942 61.697 1.00 59.07 89 LEU A O 1
ATOM 718 N N . ALA A 1 89 ? 54.896 19.205 62.719 1.00 57.84 90 ALA A N 1
ATOM 719 C CA . ALA A 1 89 ? 54.595 20.517 63.282 1.00 58.20 90 ALA A CA 1
ATOM 720 C C . ALA A 1 89 ? 53.631 20.397 64.457 1.00 58.38 90 ALA A C 1
ATOM 721 O O . ALA A 1 89 ? 52.587 19.753 64.356 1.00 58.30 90 ALA A O 1
ATOM 723 N N . CYS A 1 90 ? 54.002 21.014 65.575 1.00 58.51 91 CYS A N 1
ATOM 724 C CA . CYS A 1 90 ? 53.185 20.988 66.774 1.00 57.82 91 CYS A CA 1
ATOM 725 C C . CYS A 1 90 ? 52.275 22.206 66.736 1.00 58.19 91 CYS A C 1
ATOM 726 O O . CYS A 1 90 ? 52.741 23.334 66.874 1.00 59.60 91 CYS A O 1
ATOM 729 N N . GLN A 1 91 ? 50.980 21.979 66.530 1.00 59.44 92 GLN A N 1
ATOM 730 C CA . GLN A 1 91 ? 50.005 23.066 66.459 1.00 60.03 92 GLN A CA 1
ATOM 731 C C . GLN A 1 91 ? 48.629 22.606 66.868 1.00 61.78 92 GLN A C 1
ATOM 732 O O . GLN A 1 91 ? 48.329 21.414 66.845 1.00 59.89 92 GLN A O 1
ATOM 738 N N . ASP A 1 92 ? 47.791 23.566 67.237 1.00 64.66 93 ASP A N 1
ATOM 739 C CA . ASP A 1 92 ? 46.416 23.271 67.610 1.00 68.62 93 ASP A CA 1
ATOM 740 C C . ASP A 1 92 ? 45.569 23.281 66.331 1.00 70.06 93 ASP A C 1
ATOM 741 O O . ASP A 1 92 ? 45.543 24.276 65.606 1.00 70.20 93 ASP A O 1
ATOM 746 N N . ILE A 1 93 ? 44.886 22.169 66.062 1.00 71.76 94 ILE A N 1
ATOM 747 C CA . ILE A 1 93 ? 44.036 22.022 64.871 1.00 73.33 94 ILE A CA 1
ATOM 748 C C . ILE A 1 93 ? 43.104 23.213 64.616 1.00 72.60 94 ILE A C 1
ATOM 749 O O . ILE A 1 93 ? 42.825 23.557 63.469 1.00 72.45 94 ILE A O 1
ATOM 754 N N . SER A 1 94 ? 42.619 23.835 65.686 1.00 72.64 95 SER A N 1
ATOM 755 C CA . SER A 1 94 ? 41.722 24.978 65.560 1.00 72.00 95 SER A CA 1
ATOM 756 C C . SER A 1 94 ? 42.434 26.145 64.896 1.00 71.21 95 SER A C 1
ATOM 757 O O . SER A 1 94 ? 41.811 26.956 64.221 1.00 70.60 95 SER A O 1
ATOM 760 N N . ASN A 1 95 ? 43.745 26.229 65.103 1.00 72.75 96 ASN A N 1
ATOM 761 C CA . ASN A 1 95 ? 44.557 27.294 64.508 1.00 73.10 96 ASN A CA 1
ATOM 762 C C . ASN A 1 95 ? 45.675 26.736 63.634 1.00 71.86 96 ASN A C 1
ATOM 763 O O . ASN A 1 95 ? 46.841 27.095 63.788 1.00 70.38 96 ASN A O 1
ATOM 768 N N . LEU A 1 96 ? 45.306 25.845 62.722 1.00 71.78 97 LEU A N 1
ATOM 769 C CA . LEU A 1 96 ? 46.258 25.239 61.807 1.00 70.10 97 LEU A CA 1
ATOM 770 C C . LEU A 1 96 ? 46.928 26.350 60.985 1.00 69.56 97 LEU A C 1
ATOM 771 O O . LEU A 1 96 ? 46.242 27.136 60.328 1.00 69.90 97 LEU A O 1
ATOM 776 N N . ASN A 1 97 ? 48.260 26.425 61.041 1.00 68.53 98 ASN A N 1
ATOM 777 C CA . ASN A 1 97 ? 49.016 27.438 60.304 1.00 67.64 98 ASN A CA 1
ATOM 778 C C . ASN A 1 97 ? 50.181 26.820 59.546 1.00 67.40 98 ASN A C 1
ATOM 779 O O . ASN A 1 97 ? 51.323 26.888 59.986 1.00 66.74 98 ASN A O 1
ATOM 784 N N . ILE A 1 98 ? 49.881 26.210 58.406 1.00 67.76 99 ILE A N 1
ATOM 785 C CA . ILE A 1 98 ? 50.898 25.598 57.566 1.00 68.92 99 ILE A CA 1
ATOM 786 C C . ILE A 1 98 ? 50.737 26.128 56.141 1.00 69.67 99 ILE A C 1
ATOM 787 O O . ILE A 1 98 ? 49.695 25.954 55.516 1.00 69.88 99 ILE A O 1
ATOM 792 N N . ASN A 1 99 ? 51.764 26.799 55.636 1.00 70.27 100 ASN A N 1
ATOM 793 C CA . ASN A 1 99 ? 51.695 27.359 54.295 1.00 72.08 100 ASN A CA 1
ATOM 794 C C . ASN A 1 99 ? 51.834 26.246 53.268 1.00 70.21 100 ASN A C 1
ATOM 795 O O . ASN A 1 99 ? 52.885 26.087 52.646 1.00 69.94 100 ASN A O 1
ATOM 800 N N . ARG A 1 100 ? 50.762 25.484 53.085 1.00 67.67 101 ARG A N 1
ATOM 801 C CA . ARG A 1 100 ? 50.797 24.368 52.157 1.00 66.09 101 ARG A CA 1
ATOM 802 C C . ARG A 1 100 ? 49.388 23.848 51.849 1.00 63.36 101 ARG A C 1
ATOM 803 O O . ARG A 1 100 ? 48.490 23.929 52.687 1.00 62.64 101 ARG A O 1
ATOM 811 N N . LYS A 1 101 ? 49.194 23.336 50.637 1.00 60.19 102 LYS A N 1
ATOM 812 C CA . LYS A 1 101 ? 47.897 22.797 50.233 1.00 58.47 102 LYS A CA 1
ATOM 813 C C . LYS A 1 101 ? 48.058 21.301 50.034 1.00 56.14 102 LYS A C 1
ATOM 814 O O . LYS A 1 101 ? 49.141 20.832 49.689 1.00 57.21 102 LYS A O 1
ATOM 820 N N . PHE A 1 102 ? 46.976 20.556 50.225 1.00 52.38 103 PHE A N 1
ATOM 821 C CA . PHE A 1 102 ? 47.059 19.124 50.083 1.00 50.44 103 PHE A CA 1
ATOM 822 C C . PHE A 1 102 ? 45.971 18.471 49.252 1.00 52.10 103 PHE A C 1
ATOM 823 O O . PHE A 1 102 ? 44.923 19.061 48.964 1.00 50.05 103 PHE A O 1
ATOM 831 N N . ASP A 1 103 ? 46.240 17.222 48.884 1.00 52.69 104 ASP A N 1
ATOM 832 C CA . ASP A 1 103 ? 45.319 16.425 48.088 1.00 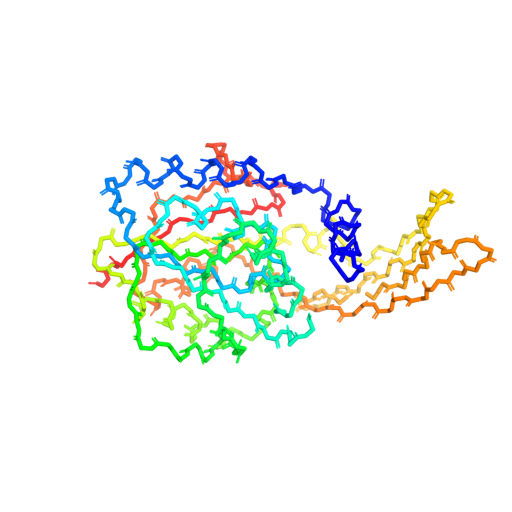53.96 104 ASP A CA 1
ATOM 833 C C . ASP A 1 103 ? 44.433 15.642 49.028 1.00 53.04 104 ASP A C 1
ATOM 834 O O . ASP A 1 103 ? 43.247 15.448 48.769 1.00 51.63 104 ASP A O 1
ATOM 839 N N . LEU A 1 104 ? 45.033 15.194 50.123 1.00 52.01 105 LEU A N 1
ATOM 840 C CA . LEU A 1 104 ? 44.330 14.428 51.125 1.00 51.48 105 LEU A CA 1
ATOM 841 C C . LEU A 1 104 ? 44.638 14.935 52.528 1.00 52.61 105 LEU A C 1
ATOM 842 O O . LEU A 1 104 ? 45.805 15.098 52.896 1.00 54.54 105 LEU A O 1
ATOM 847 N N . ILE A 1 105 ? 43.592 15.185 53.303 1.00 49.50 106 ILE A N 1
ATOM 848 C CA . ILE A 1 105 ? 43.759 15.622 54.681 1.00 48.50 106 ILE A CA 1
ATOM 849 C C . ILE A 1 105 ? 42.986 14.629 55.540 1.00 49.30 106 ILE A C 1
ATOM 850 O O . ILE A 1 105 ? 41.826 14.314 55.243 1.00 45.46 106 ILE A O 1
ATOM 855 N N . THR A 1 106 ? 43.637 14.102 56.574 1.00 49.38 107 THR A N 1
ATOM 856 C CA . THR A 1 106 ? 42.965 13.163 57.472 1.00 49.93 107 THR A CA 1
ATOM 857 C C . THR A 1 106 ? 42.996 13.606 58.919 1.00 52.71 107 THR A C 1
ATOM 858 O O . THR A 1 106 ? 43.933 14.249 59.386 1.00 54.04 107 THR A O 1
ATOM 862 N N . CYS A 1 107 ? 41.948 13.239 59.630 1.00 53.72 108 CYS A N 1
ATOM 863 C CA . CYS A 1 107 ? 41.851 13.543 61.042 1.00 55.26 108 CYS A CA 1
ATOM 864 C C . CYS A 1 107 ? 40.963 12.449 61.590 1.00 55.36 108 CYS A C 1
ATOM 865 O O . CYS A 1 107 ? 39.732 12.524 61.517 1.00 55.17 108 CYS A O 1
ATOM 868 N N . CYS A 1 108 ? 41.610 11.426 62.130 1.00 57.08 109 CYS A N 1
ATOM 869 C CA . CYS A 1 108 ? 40.911 10.257 62.645 1.00 59.40 109 CYS A CA 1
ATOM 870 C C . CYS A 1 108 ? 40.918 10.094 64.170 1.00 59.15 109 CYS A C 1
ATOM 871 O O . CYS A 1 108 ? 41.281 11.019 64.907 1.00 59.94 109 CYS A O 1
ATOM 874 N N . LEU A 1 109 ? 40.494 8.915 64.630 1.00 56.85 110 LEU A N 1
ATOM 875 C CA . LEU A 1 109 ? 40.460 8.581 66.052 1.00 53.45 110 LEU A CA 1
ATOM 876 C C . LEU A 1 109 ? 39.695 9.591 66.885 1.00 53.08 110 LEU A C 1
ATOM 877 O O . LEU A 1 109 ? 40.167 10.029 67.933 1.00 53.64 110 LEU A O 1
ATOM 882 N N . ASP A 1 110 ? 38.507 9.945 66.416 1.00 51.92 111 ASP A N 1
ATOM 883 C CA . ASP A 1 110 ? 37.635 10.903 67.090 1.00 52.03 111 ASP A CA 1
ATOM 884 C C . ASP A 1 110 ? 38.297 12.181 67.605 1.00 51.21 111 ASP A C 1
ATOM 885 O O . ASP A 1 110 ? 37.824 12.774 68.578 1.00 51.19 111 ASP A O 1
ATOM 890 N N . SER A 1 111 ? 39.362 12.635 66.947 1.00 50.63 112 SER A N 1
ATOM 891 C CA . SER A 1 111 ? 40.021 13.865 67.399 1.00 51.61 112 SER A CA 1
ATOM 892 C C . SER A 1 111 ? 39.096 15.069 67.318 1.00 49.21 112 SER A C 1
ATOM 893 O O . SER A 1 111 ? 39.122 15.940 68.176 1.00 49.78 112 SER A O 1
ATOM 896 N N . THR A 1 112 ? 38.273 15.104 66.284 1.00 50.10 113 THR A N 1
ATOM 897 C CA . THR A 1 112 ? 37.317 16.178 66.101 1.00 50.17 113 THR A CA 1
ATOM 898 C C . THR A 1 112 ? 36.426 16.357 67.341 1.00 51.72 113 THR A C 1
ATOM 899 O O . THR A 1 112 ? 36.020 17.473 67.652 1.00 53.52 113 THR A O 1
ATOM 903 N N . ASN A 1 113 ? 36.119 15.286 68.066 1.00 51.71 114 ASN A N 1
ATOM 904 C CA . ASN A 1 113 ? 35.270 15.456 69.244 1.00 51.94 114 ASN A CA 1
ATOM 905 C C . ASN A 1 113 ? 35.935 16.234 70.374 1.00 53.55 114 ASN A C 1
ATOM 906 O O . ASN A 1 113 ? 35.253 16.710 71.265 1.00 53.53 114 ASN A O 1
ATOM 911 N N . TYR A 1 114 ? 37.260 16.353 70.348 1.00 55.01 115 TYR A N 1
ATOM 912 C CA . TYR A 1 114 ? 37.960 17.081 71.392 1.00 55.73 115 TYR A CA 1
ATOM 913 C C . TYR A 1 114 ? 37.777 18.589 71.246 1.00 57.35 115 TYR A C 1
ATOM 914 O O . TYR A 1 114 ? 38.148 19.356 72.125 1.00 59.63 115 TYR A O 1
ATOM 923 N N . ILE A 1 115 ? 37.224 19.025 70.128 1.00 58.64 116 ILE A N 1
ATOM 924 C CA . ILE A 1 115 ? 36.978 20.441 69.950 1.00 59.19 116 ILE A CA 1
ATOM 925 C C . ILE A 1 115 ? 35.576 20.635 70.502 1.00 60.18 116 ILE A C 1
ATOM 926 O O . ILE A 1 115 ? 34.594 20.625 69.762 1.00 60.06 116 ILE A O 1
ATOM 931 N N . ILE A 1 116 ? 35.487 20.801 71.816 1.00 61.90 117 ILE A N 1
ATOM 932 C CA . ILE A 1 116 ? 34.195 20.941 72.480 1.00 63.27 117 ILE A CA 1
ATOM 933 C C . ILE A 1 116 ? 33.445 22.244 72.291 1.00 63.78 117 ILE A C 1
ATOM 934 O O . ILE A 1 116 ? 32.289 22.350 72.677 1.00 63.69 117 ILE A O 1
ATOM 939 N N . ASP A 1 117 ? 34.095 23.227 71.688 1.00 64.90 118 ASP A N 1
ATOM 940 C CA . ASP A 1 117 ? 33.462 24.512 71.452 1.00 66.30 118 ASP A CA 1
ATOM 941 C C . ASP A 1 117 ? 33.025 24.618 69.989 1.00 66.16 118 ASP A C 1
ATOM 942 O O . ASP A 1 117 ? 33.854 24.540 69.084 1.00 66.36 118 ASP A O 1
ATOM 947 N N . SER A 1 118 ? 31.733 24.804 69.748 1.00 65.12 119 SER A N 1
ATOM 948 C CA . SER A 1 118 ? 31.241 24.901 68.376 1.00 65.25 119 SER A CA 1
ATOM 949 C C . SER A 1 118 ? 32.007 25.911 67.521 1.00 65.03 119 SER A C 1
ATOM 950 O O . SER A 1 118 ? 32.207 25.695 66.327 1.00 63.53 119 SER A O 1
ATOM 953 N N . ASP A 1 119 ? 32.427 27.018 68.123 1.00 65.34 120 ASP A N 1
ATOM 954 C CA . ASP A 1 119 ? 33.154 28.028 67.371 1.00 65.47 120 ASP A CA 1
ATOM 955 C C . ASP A 1 119 ? 34.515 27.556 66.918 1.00 64.70 120 ASP A C 1
ATOM 956 O O . ASP A 1 119 ? 34.907 27.788 65.773 1.00 63.90 120 ASP A O 1
ATOM 961 N N . ASP A 1 120 ? 35.236 26.893 67.813 1.00 64.08 121 ASP A N 1
ATOM 962 C CA . ASP A 1 120 ? 36.546 26.379 67.471 1.00 64.14 121 ASP A CA 1
ATOM 963 C C . ASP A 1 120 ? 36.421 25.284 66.416 1.00 63.05 121 ASP A C 1
ATOM 964 O O . ASP A 1 120 ? 37.359 25.031 65.664 1.00 63.27 121 ASP A O 1
ATOM 969 N N . LEU A 1 121 ? 35.265 24.629 66.373 1.00 61.30 122 LEU A N 1
ATOM 970 C CA . LEU A 1 121 ? 35.038 23.569 65.404 1.00 60.41 122 LEU A CA 1
ATOM 971 C C . LEU A 1 121 ? 34.827 24.196 64.033 1.00 60.47 122 LEU A C 1
ATOM 972 O O . LEU A 1 121 ? 35.230 23.634 63.010 1.00 61.03 122 LEU A O 1
ATOM 977 N N . LYS A 1 122 ? 34.192 25.364 64.017 1.00 59.90 123 LYS A N 1
ATOM 978 C CA . LYS A 1 122 ? 33.955 26.087 62.774 1.00 59.65 123 LYS A CA 1
ATOM 979 C C . LYS A 1 122 ? 35.296 26.560 62.225 1.00 58.66 123 LYS A C 1
ATOM 980 O O . LYS A 1 122 ? 35.577 26.400 61.040 1.00 57.92 123 LYS A O 1
ATOM 986 N N . LYS A 1 123 ? 36.121 27.135 63.098 1.00 57.57 124 LYS A N 1
ATOM 987 C CA . LYS A 1 123 ? 37.435 27.615 62.702 1.00 58.43 124 LYS A CA 1
ATOM 988 C C . LYS A 1 123 ? 38.218 26.452 62.108 1.00 59.19 124 LYS A C 1
ATOM 989 O O . LYS A 1 123 ? 38.899 26.586 61.086 1.00 60.98 124 LYS A O 1
ATOM 995 N N . TYR A 1 124 ? 38.090 25.305 62.757 1.00 56.91 125 TYR A N 1
ATOM 996 C CA . TYR A 1 124 ? 38.728 24.071 62.335 1.00 56.98 125 TYR A CA 1
ATOM 997 C C . TYR A 1 124 ? 38.343 23.717 60.885 1.00 54.91 125 TYR A C 1
ATOM 998 O O . TYR A 1 124 ? 39.204 23.607 60.028 1.00 54.54 125 TYR A O 1
ATOM 1007 N N . PHE A 1 125 ? 37.053 23.549 60.613 1.00 54.35 126 PHE A N 1
ATOM 1008 C CA . PHE A 1 125 ? 36.611 23.214 59.266 1.00 53.93 126 PHE A CA 1
ATOM 1009 C C . PHE A 1 125 ? 37.079 24.260 58.283 1.00 54.51 126 PHE A C 1
ATOM 1010 O O . PHE A 1 125 ? 37.484 23.937 57.164 1.00 53.91 126 PHE A O 1
ATOM 1018 N N . LYS A 1 126 ? 37.018 25.524 58.687 1.00 55.57 127 LYS A N 1
ATOM 1019 C CA . LYS A 1 126 ? 37.468 26.592 57.804 1.00 55.39 127 LYS A CA 1
ATOM 1020 C C . LYS A 1 126 ? 38.977 26.427 57.582 1.00 52.58 127 LYS A C 1
ATOM 1021 O O . LYS A 1 126 ? 39.454 26.518 56.453 1.00 51.36 127 LYS A O 1
ATOM 1027 N N . ALA A 1 127 ? 39.713 26.157 58.659 1.00 52.08 128 ALA A N 1
ATOM 1028 C CA . ALA A 1 127 ? 41.159 25.970 58.578 1.00 52.49 128 ALA A CA 1
ATOM 1029 C C . ALA A 1 127 ? 41.493 24.884 57.574 1.00 53.69 128 ALA A C 1
ATOM 1030 O O . ALA A 1 127 ? 42.385 25.031 56.733 1.00 54.75 128 ALA A O 1
ATOM 1032 N N . VAL A 1 128 ? 40.753 23.791 57.671 1.00 54.25 129 VAL A N 1
ATOM 1033 C CA . VAL A 1 128 ? 40.930 22.647 56.798 1.00 55.90 129 VAL A CA 1
ATOM 1034 C C . VAL A 1 128 ? 40.746 23.033 55.322 1.00 57.74 129 VAL A C 1
ATOM 1035 O O . VAL A 1 128 ? 41.644 22.832 54.511 1.00 59.51 129 VAL A O 1
ATOM 1039 N N . SER A 1 129 ? 39.595 23.604 54.983 1.00 59.46 130 SER A N 1
ATOM 1040 C CA . SER A 1 129 ? 39.325 24.012 53.609 1.00 61.22 130 SER A CA 1
ATOM 1041 C C . SER A 1 129 ? 40.381 24.988 53.082 1.00 61.76 130 SER A C 1
ATOM 1042 O O . SER A 1 129 ? 40.629 25.043 51.877 1.00 63.87 130 SER A O 1
ATOM 1045 N N . ASN A 1 130 ? 40.991 25.768 53.967 1.00 61.21 131 ASN A N 1
ATOM 1046 C CA . ASN A 1 130 ? 42.013 26.694 53.520 1.00 61.13 131 ASN A CA 1
ATOM 1047 C C . ASN A 1 130 ? 43.316 25.969 53.198 1.00 60.75 131 ASN A C 1
ATOM 1048 O O . ASN A 1 130 ? 44.278 26.599 52.768 1.00 61.60 131 ASN A O 1
ATOM 1053 N N . HIS A 1 131 ? 43.360 24.654 53.410 1.00 58.99 132 HIS A N 1
ATOM 1054 C CA . HIS A 1 131 ? 44.570 23.888 53.108 1.00 58.14 132 HIS A CA 1
ATOM 1055 C C . HIS A 1 131 ? 44.339 22.776 52.094 1.00 58.08 132 HIS A C 1
ATOM 1056 O O . HIS A 1 131 ? 45.237 21.967 51.829 1.00 59.06 132 HIS A O 1
ATOM 1063 N N . LEU A 1 132 ? 43.136 22.737 51.530 1.00 56.22 133 LEU A N 1
ATOM 1064 C CA . LEU A 1 132 ? 42.776 21.718 50.547 1.00 55.82 133 LEU A CA 1
ATOM 1065 C C . LEU A 1 132 ? 42.993 22.154 49.105 1.00 55.43 133 LEU A C 1
ATOM 1066 O O . LEU A 1 132 ? 42.571 23.239 48.707 1.00 55.67 133 LEU A O 1
ATOM 1071 N N . LYS A 1 133 ? 43.646 21.311 48.316 1.00 54.22 134 LYS A N 1
ATOM 1072 C CA . LYS A 1 133 ? 43.833 21.659 46.921 1.00 54.08 134 LYS A CA 1
ATOM 1073 C C . LYS A 1 133 ? 42.468 21.561 46.291 1.00 55.59 134 LYS A C 1
ATOM 1074 O O . LYS A 1 133 ? 41.590 20.883 46.819 1.00 56.74 134 LYS A O 1
ATOM 1080 N N . GLU A 1 134 ? 42.273 22.260 45.183 1.00 57.90 135 GLU A N 1
ATOM 1081 C CA . GLU A 1 134 ? 41.002 22.188 44.491 1.00 60.08 135 GLU A CA 1
ATOM 1082 C C . GLU A 1 134 ? 40.965 20.738 44.025 1.00 60.60 135 GLU A C 1
ATOM 1083 O O . GLU A 1 134 ? 41.940 20.238 43.448 1.00 58.01 135 GLU A O 1
ATOM 1089 N N . GLY A 1 135 ? 39.860 20.056 44.304 1.00 60.34 136 GLY A N 1
ATOM 1090 C CA . GLY A 1 135 ? 39.744 18.665 43.918 1.00 60.59 136 GLY A CA 1
ATOM 1091 C C . GLY A 1 135 ? 40.304 17.739 44.979 1.00 60.92 136 GLY A C 1
ATOM 1092 O O . GLY A 1 135 ? 40.343 16.525 44.797 1.00 62.05 136 GLY A O 1
ATOM 1093 N N . GLY A 1 136 ? 40.745 18.310 46.095 1.00 60.11 137 GLY A N 1
ATOM 1094 C CA . GLY A 1 136 ? 41.296 17.493 47.164 1.00 59.45 137 GLY A CA 1
ATOM 1095 C C . GLY A 1 136 ? 40.210 16.922 48.071 1.00 59.96 137 GLY A C 1
ATOM 1096 O O . GLY A 1 136 ? 39.074 17.407 48.073 1.00 59.65 137 GLY A O 1
ATOM 1097 N N . VAL A 1 137 ? 40.560 15.901 48.855 1.00 57.36 138 VAL A N 1
ATOM 1098 C CA . VAL A 1 137 ? 39.605 15.262 49.751 1.00 53.96 138 VAL A CA 1
ATOM 1099 C C . VAL A 1 137 ? 40.000 15.378 51.217 1.00 52.15 138 VAL A C 1
ATOM 1100 O O . VAL A 1 137 ? 41.184 15.353 51.552 1.00 51.53 138 VAL A O 1
ATOM 1104 N N . PHE A 1 138 ? 38.995 15.527 52.082 1.00 50.15 139 PHE A N 1
ATOM 1105 C CA . PHE A 1 138 ? 39.207 15.629 53.526 1.00 48.11 139 PHE A CA 1
ATOM 1106 C C . PHE A 1 138 ? 38.406 14.529 54.224 1.00 48.61 139 PHE A C 1
ATOM 1107 O O . PHE A 1 138 ? 37.177 14.481 54.121 1.00 47.59 139 PHE A O 1
ATOM 1115 N N . ILE A 1 139 ? 39.114 13.653 54.931 1.00 46.84 140 ILE A N 1
ATOM 1116 C CA . ILE A 1 139 ? 38.497 12.532 55.633 1.00 46.18 140 ILE A CA 1
ATOM 1117 C C . ILE A 1 139 ? 38.717 12.599 57.149 1.00 47.89 140 ILE A C 1
ATOM 1118 O O . ILE A 1 139 ? 39.849 12.722 57.618 1.00 49.63 140 ILE A O 1
ATOM 1123 N N . PHE A 1 140 ? 37.631 12.524 57.912 1.00 47.83 141 PHE A N 1
ATOM 1124 C CA . PHE A 1 140 ? 37.721 12.569 59.368 1.00 48.57 141 PHE A CA 1
ATOM 1125 C C . PHE A 1 140 ? 36.578 11.776 59.985 1.00 49.34 141 PHE A C 1
ATOM 1126 O O . PHE A 1 140 ? 35.550 11.562 59.344 1.00 50.10 141 PHE A O 1
ATOM 1134 N N . ASP A 1 141 ? 36.749 11.333 61.227 1.00 50.52 142 ASP A N 1
ATOM 1135 C CA . ASP A 1 141 ? 35.683 10.593 61.880 1.00 51.29 142 ASP A CA 1
ATOM 1136 C C . ASP A 1 141 ? 35.367 11.184 63.226 1.00 51.53 142 ASP A C 1
ATOM 1137 O O . ASP A 1 141 ? 36.149 11.951 63.781 1.00 51.54 142 ASP A O 1
ATOM 1142 N N . ILE A 1 142 ? 34.207 10.818 63.749 1.00 51.28 143 ILE A N 1
ATOM 1143 C CA . ILE A 1 142 ? 33.792 11.290 65.054 1.00 51.40 143 ILE A CA 1
ATOM 1144 C C . ILE A 1 142 ? 33.053 10.175 65.764 1.00 52.93 143 ILE A C 1
ATOM 1145 O O . ILE A 1 142 ? 32.583 9.222 65.136 1.00 53.47 143 ILE A O 1
ATOM 1150 N N . ASN A 1 143 ? 32.982 10.278 67.084 1.00 53.24 144 ASN A N 1
ATOM 1151 C CA . ASN A 1 143 ? 32.236 9.300 67.842 1.00 52.50 144 ASN A CA 1
ATOM 1152 C C . ASN A 1 143 ? 30.836 9.847 67.691 1.00 52.38 144 ASN A C 1
ATOM 1153 O O . ASN A 1 143 ? 30.626 11.065 67.742 1.00 52.08 144 ASN A O 1
ATOM 1158 N N . SER A 1 144 ? 29.888 8.949 67.461 1.00 51.65 145 SER A N 1
ATOM 1159 C CA . SER A 1 144 ? 28.505 9.339 67.256 1.00 51.76 145 SER A CA 1
ATOM 1160 C C . SER A 1 144 ? 27.894 9.878 68.532 1.00 51.42 145 SER A C 1
ATOM 1161 O O . SER A 1 144 ? 28.376 9.619 69.636 1.00 52.71 145 SER A O 1
ATOM 1164 N N . TYR A 1 145 ? 26.821 10.635 68.375 1.00 51.36 146 TYR A N 1
ATOM 1165 C CA . TYR A 1 145 ? 26.136 11.210 69.518 1.00 51.14 146 TYR A CA 1
ATOM 1166 C C . TYR A 1 145 ? 25.604 10.088 70.406 1.00 51.71 146 TYR A C 1
ATOM 1167 O O . TYR A 1 145 ? 25.571 10.218 71.622 1.00 51.34 146 TYR A O 1
ATOM 1176 N N . TYR A 1 146 ? 25.191 8.984 69.794 1.00 52.92 147 TYR A N 1
ATOM 1177 C CA . TYR A 1 146 ? 24.650 7.875 70.557 1.00 53.86 147 TYR A CA 1
ATOM 1178 C C . TYR A 1 146 ? 25.724 7.185 71.369 1.00 54.37 147 TYR A C 1
ATOM 1179 O O . TYR A 1 146 ? 25.483 6.758 72.494 1.00 55.25 147 TYR A O 1
ATOM 1188 N N . LYS A 1 147 ? 26.913 7.082 70.790 1.00 55.03 148 LYS A N 1
ATOM 1189 C CA . LYS A 1 147 ? 28.035 6.425 71.442 1.00 56.55 148 LYS A CA 1
ATOM 1190 C C . LYS A 1 147 ? 28.460 7.158 72.716 1.00 57.23 148 LYS A C 1
ATOM 1191 O O . LYS A 1 147 ? 28.665 6.538 73.759 1.00 57.50 148 LYS A O 1
ATOM 1197 N N . LEU A 1 148 ? 28.574 8.479 72.645 1.00 56.49 149 LEU A N 1
ATOM 1198 C CA . LEU A 1 148 ? 28.993 9.233 73.811 1.00 54.73 149 LEU A CA 1
ATOM 1199 C C . LEU A 1 148 ? 27.890 9.406 74.849 1.00 56.73 149 LEU A C 1
ATOM 1200 O O . LEU A 1 148 ? 28.144 9.330 76.058 1.00 55.16 149 LEU A O 1
ATOM 1205 N N . SER A 1 149 ? 26.665 9.634 74.385 1.00 57.31 150 SER A N 1
ATOM 1206 C CA . SER A 1 149 ? 25.542 9.853 75.296 1.00 60.11 150 SER A CA 1
ATOM 1207 C C . SER A 1 149 ? 24.966 8.578 75.928 1.00 62.10 150 SER A C 1
ATOM 1208 O O . SER A 1 149 ? 24.604 8.586 77.107 1.00 63.34 150 SER A O 1
ATOM 1211 N N . GLN A 1 150 ? 24.887 7.490 75.162 1.00 61.26 151 GLN A N 1
ATOM 1212 C CA . GLN A 1 150 ? 24.339 6.247 75.685 1.00 61.82 151 GLN A CA 1
ATOM 1213 C C . GLN A 1 150 ? 25.401 5.211 76.022 1.00 62.28 151 GLN A C 1
ATOM 1214 O O . GLN A 1 150 ? 25.649 4.929 77.188 1.00 65.07 151 GLN A O 1
ATOM 1220 N N . VAL A 1 151 ? 26.027 4.643 74.996 1.00 61.84 152 VAL A N 1
ATOM 1221 C CA . VAL A 1 151 ? 27.039 3.613 75.187 1.00 59.54 152 VAL A CA 1
ATOM 1222 C C . VAL A 1 151 ? 28.109 3.991 76.214 1.00 60.43 152 VAL A C 1
ATOM 1223 O O . VAL A 1 151 ? 28.622 3.123 76.925 1.00 61.71 152 VAL A O 1
ATOM 1227 N N . LEU A 1 152 ? 28.466 5.270 76.294 1.00 59.78 153 LEU A N 1
ATOM 1228 C CA . LEU A 1 152 ? 29.441 5.693 77.296 1.00 59.70 153 LEU A CA 1
ATOM 1229 C C . LEU A 1 152 ? 28.700 6.263 78.500 1.00 60.27 153 LEU A C 1
ATOM 1230 O O . LEU A 1 152 ? 28.801 5.730 79.604 1.00 61.47 153 LEU A O 1
ATOM 1235 N N . GLY A 1 153 ? 27.952 7.341 78.277 1.00 60.67 154 GLY A N 1
ATOM 1236 C CA . GLY A 1 153 ? 27.203 7.970 79.349 1.00 61.73 154 GLY A CA 1
ATOM 1237 C C . GLY A 1 153 ? 27.968 8.125 80.650 1.00 63.00 154 GLY A C 1
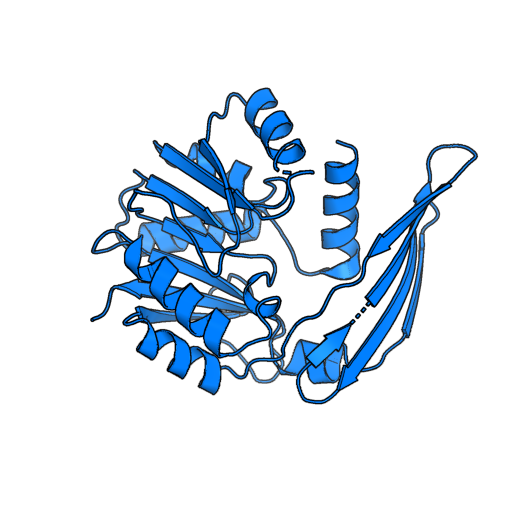ATOM 1238 O O . GLY A 1 153 ? 29.035 8.738 80.673 1.00 62.84 154 GLY A O 1
ATOM 1239 N N . ASN A 1 154 ? 27.413 7.565 81.729 1.00 64.20 155 ASN A N 1
ATOM 1240 C CA . ASN A 1 154 ? 28.013 7.612 83.066 1.00 65.47 155 ASN A CA 1
ATOM 1241 C C . ASN A 1 154 ? 28.287 6.189 83.582 1.00 67.32 155 ASN A C 1
ATOM 1242 O O . ASN A 1 154 ? 27.810 5.811 84.650 1.00 68.07 155 ASN A O 1
ATOM 1247 N N . ASN A 1 155 ? 29.051 5.404 82.827 1.00 70.19 156 ASN A N 1
ATOM 1248 C CA . ASN A 1 155 ? 29.375 4.028 83.214 1.00 71.71 156 ASN A CA 1
ATOM 1249 C C . ASN A 1 155 ? 30.835 3.859 83.641 1.00 72.27 156 ASN A C 1
ATOM 1250 O O . ASN A 1 155 ? 31.746 3.985 82.823 1.00 75.53 156 ASN A O 1
ATOM 1255 N N . ASP A 1 156 ? 31.063 3.568 84.915 1.00 71.36 157 ASP A N 1
ATOM 1256 C CA . ASP A 1 156 ? 32.420 3.344 85.398 1.00 69.36 157 ASP A CA 1
ATOM 1257 C C . ASP A 1 156 ? 32.746 1.866 85.111 1.00 67.33 157 ASP A C 1
ATOM 1258 O O . ASP A 1 156 ? 31.878 1.005 85.230 1.00 68.27 157 ASP A O 1
ATOM 1263 N N . PHE A 1 157 ? 33.984 1.568 84.727 1.00 64.31 158 PHE A N 1
ATOM 1264 C CA . PHE A 1 157 ? 34.355 0.196 84.394 1.00 62.52 158 PHE A CA 1
ATOM 1265 C C . PHE A 1 157 ? 35.784 -0.162 84.801 1.00 62.31 158 PHE A C 1
ATOM 1266 O O . PHE A 1 157 ? 36.697 0.667 84.709 1.00 62.30 158 PHE A O 1
ATOM 1274 N N . ASN A 1 158 ? 35.972 -1.406 85.242 1.00 60.79 159 ASN A N 1
ATOM 1275 C CA . ASN A 1 158 ? 37.288 -1.905 85.652 1.00 59.56 159 ASN A CA 1
ATOM 1276 C C . ASN A 1 158 ? 37.725 -3.024 84.712 1.00 60.97 159 ASN A C 1
ATOM 1277 O O . ASN A 1 158 ? 36.933 -3.902 84.372 1.00 62.79 159 ASN A O 1
ATOM 1282 N N . TYR A 1 159 ? 38.988 -2.982 84.302 1.00 61.12 160 TYR A N 1
ATOM 1283 C CA . TYR A 1 159 ? 39.562 -3.972 83.396 1.00 62.59 160 TYR A CA 1
ATOM 1284 C C . TYR A 1 159 ? 40.803 -4.518 84.062 1.00 64.56 160 TYR A C 1
ATOM 1285 O O . TYR A 1 159 ? 41.553 -3.761 84.668 1.00 63.69 160 TYR A O 1
ATOM 1294 N N . ASP A 1 160 ? 41.038 -5.821 83.942 1.00 68.54 161 ASP A N 1
ATOM 1295 C CA . ASP A 1 160 ? 42.209 -6.411 84.572 1.00 72.93 161 ASP A CA 1
ATOM 1296 C C . ASP A 1 160 ? 42.834 -7.593 83.846 1.00 75.73 161 ASP A C 1
ATOM 1297 O O . ASP A 1 160 ? 42.609 -8.734 84.239 1.00 76.97 161 ASP A O 1
ATOM 1302 N N . ASP A 1 161 ? 43.604 -7.350 82.789 1.00 79.27 162 ASP A N 1
ATOM 1303 C CA . ASP A 1 161 ? 44.274 -8.468 82.125 1.00 83.85 162 ASP A CA 1
ATOM 1304 C C . ASP A 1 161 ? 45.613 -8.474 82.862 1.00 86.59 162 ASP A C 1
ATOM 1305 O O . ASP A 1 161 ? 46.090 -7.418 83.268 1.00 88.22 162 ASP A O 1
ATOM 1310 N N . ASP A 1 162 ? 46.232 -9.635 83.042 1.00 89.65 163 ASP A N 1
ATOM 1311 C CA . ASP A 1 162 ? 47.469 -9.685 83.822 1.00 92.16 163 ASP A CA 1
ATOM 1312 C C . ASP A 1 162 ? 48.697 -8.869 83.406 1.00 91.21 163 ASP A C 1
ATOM 1313 O O . ASP A 1 162 ? 49.801 -9.129 83.890 1.00 93.20 163 ASP A O 1
ATOM 1318 N N . GLU A 1 163 ? 48.518 -7.877 82.540 1.00 88.00 164 GLU A N 1
ATOM 1319 C CA . GLU A 1 163 ? 49.641 -7.033 82.145 1.00 85.08 164 GLU A CA 1
ATOM 1320 C C . GLU A 1 163 ? 49.231 -5.555 82.137 1.00 82.26 164 GLU A C 1
ATOM 1321 O O . GLU A 1 163 ? 50.067 -4.654 82.267 1.00 82.08 164 GLU A O 1
ATOM 1327 N N . VAL A 1 164 ? 47.932 -5.316 81.995 1.00 76.48 165 VAL A N 1
ATOM 1328 C CA . VAL A 1 164 ? 47.401 -3.967 81.998 1.00 71.27 165 VAL A CA 1
ATOM 1329 C C . VAL A 1 164 ? 46.154 -3.912 82.862 1.00 68.39 165 VAL A C 1
ATOM 1330 O O . VAL A 1 164 ? 45.249 -4.729 82.714 1.00 68.40 165 VAL A O 1
ATOM 1334 N N . PHE A 1 165 ? 46.119 -2.943 83.767 1.00 65.06 166 PHE A N 1
ATOM 1335 C CA . PHE A 1 165 ? 44.981 -2.747 84.658 1.00 62.01 166 PHE A CA 1
ATOM 1336 C C . PHE A 1 165 ? 44.500 -1.297 84.512 1.00 59.97 166 PHE A C 1
ATOM 1337 O O . PHE A 1 165 ? 45.318 -0.374 84.490 1.00 59.54 166 PHE A O 1
ATOM 1345 N N . TYR A 1 166 ? 43.188 -1.092 84.421 1.00 56.36 167 TYR A N 1
ATOM 1346 C CA . TYR A 1 166 ? 42.669 0.261 84.288 1.00 54.85 167 TYR A CA 1
ATOM 1347 C C . TYR A 1 166 ? 41.261 0.458 84.837 1.00 55.13 167 TYR A C 1
ATOM 1348 O O . TYR A 1 166 ? 40.435 -0.448 84.791 1.00 55.38 167 TYR A O 1
ATOM 1357 N N . TYR A 1 167 ? 41.007 1.647 85.378 1.00 54.37 168 TYR A N 1
ATOM 1358 C CA . TYR A 1 167 ? 39.700 2.003 85.906 1.00 54.72 168 TYR A CA 1
ATOM 1359 C C . TYR A 1 167 ? 39.264 3.201 85.078 1.00 55.74 168 TYR A C 1
ATOM 1360 O O . TYR A 1 167 ? 39.952 4.224 85.034 1.00 56.52 168 TYR A O 1
ATOM 1369 N N . TRP A 1 168 ? 38.122 3.071 84.419 1.00 56.19 169 TRP A N 1
ATOM 1370 C CA . TRP A 1 168 ? 37.615 4.125 83.544 1.00 55.64 169 TRP A CA 1
ATOM 1371 C C . TRP A 1 168 ? 36.264 4.654 84.027 1.00 55.31 169 TRP A C 1
ATOM 1372 O O . TRP A 1 168 ? 35.299 3.911 84.102 1.00 56.18 169 TRP A O 1
ATOM 1383 N N . GLU A 1 169 ? 36.203 5.935 84.368 1.00 55.30 170 GLU A N 1
ATOM 1384 C CA . GLU A 1 169 ? 34.950 6.524 84.826 1.00 57.49 170 GLU A CA 1
ATOM 1385 C C . GLU A 1 169 ? 34.432 7.550 83.808 1.00 57.70 170 GLU A C 1
ATOM 1386 O O . GLU A 1 169 ? 35.161 8.448 83.391 1.00 56.69 170 GLU A O 1
ATOM 1392 N N . ASN A 1 170 ? 33.174 7.402 83.409 1.00 56.92 171 ASN A N 1
ATOM 1393 C CA . ASN A 1 170 ? 32.568 8.304 82.448 1.00 58.13 171 ASN A CA 1
ATOM 1394 C C . ASN A 1 170 ? 31.557 9.216 83.103 1.00 59.04 171 ASN A C 1
ATOM 1395 O O . ASN A 1 170 ? 30.750 8.783 83.919 1.00 60.29 171 ASN A O 1
ATOM 1400 N N . GLN A 1 171 ? 31.608 10.488 82.746 1.00 60.73 172 GLN A N 1
ATOM 1401 C CA . GLN A 1 171 ? 30.676 11.463 83.280 1.00 62.37 172 GLN A CA 1
ATOM 1402 C C . GLN A 1 171 ? 30.074 12.177 82.077 1.00 62.54 172 GLN A C 1
ATOM 1403 O O . GLN A 1 171 ? 30.781 12.855 81.333 1.00 62.74 172 GLN A O 1
ATOM 1409 N N . PHE A 1 172 ? 28.779 11.987 81.857 1.00 62.83 173 PHE A N 1
ATOM 1410 C CA . PHE A 1 172 ? 28.112 12.640 80.738 1.00 65.62 173 PHE A CA 1
ATOM 1411 C C . PHE A 1 172 ? 27.189 13.720 81.252 1.00 66.43 173 PHE A C 1
ATOM 1412 O O . PHE A 1 172 ? 26.394 13.487 82.166 1.00 65.99 173 PHE A O 1
ATOM 1420 N N . GLU A 1 173 ? 27.281 14.896 80.637 1.00 68.25 174 GLU A N 1
ATOM 1421 C CA . GLU A 1 173 ? 26.481 16.039 81.049 1.00 69.87 174 GLU A CA 1
ATOM 1422 C C . GLU A 1 173 ? 26.428 17.151 80.001 1.00 69.68 174 GLU A C 1
ATOM 1423 O O . GLU A 1 173 ? 27.462 17.619 79.522 1.00 68.88 174 GLU A O 1
ATOM 1429 N N . ASP A 1 174 ? 25.217 17.559 79.637 1.00 69.95 175 ASP A N 1
ATOM 1430 C CA . ASP A 1 174 ? 25.046 18.640 78.679 1.00 70.25 175 ASP A CA 1
ATOM 1431 C C . ASP A 1 174 ? 25.890 18.405 77.424 1.00 68.67 175 ASP A C 1
ATOM 1432 O O . ASP A 1 174 ? 26.789 19.182 77.100 1.00 67.12 175 ASP A O 1
ATOM 1437 N N . ASP A 1 175 ? 25.598 17.310 76.735 1.00 66.71 176 ASP A N 1
ATOM 1438 C CA . ASP A 1 175 ? 26.296 16.953 75.511 1.00 65.20 176 ASP A CA 1
ATOM 1439 C C . ASP A 1 175 ? 27.816 16.826 75.602 1.00 63.40 176 ASP A C 1
ATOM 1440 O O . ASP A 1 175 ? 28.492 16.710 74.575 1.00 62.51 176 ASP A O 1
ATOM 1445 N N . LEU A 1 176 ? 28.355 16.843 76.814 1.00 58.95 177 LEU A N 1
ATOM 1446 C CA . LEU A 1 176 ? 29.791 16.718 76.989 1.00 57.20 177 LEU A CA 1
ATOM 1447 C C . LEU A 1 176 ? 30.105 15.493 77.828 1.00 55.84 177 LEU A C 1
ATOM 1448 O O . LEU A 1 176 ? 29.516 15.295 78.889 1.00 56.26 177 LEU A O 1
ATOM 1453 N N . VAL A 1 177 ? 31.031 14.672 77.349 1.00 53.64 178 VAL A N 1
ATOM 1454 C CA . VAL A 1 177 ? 31.433 13.475 78.066 1.00 53.85 178 VAL A CA 1
ATOM 1455 C C . VAL A 1 177 ? 32.813 13.672 78.654 1.00 53.08 178 VAL A C 1
ATOM 1456 O O . VAL A 1 177 ? 33.749 14.026 77.945 1.00 53.70 178 VAL A O 1
ATOM 1460 N N . SER A 1 178 ? 32.948 13.446 79.951 1.00 53.60 179 SER A N 1
ATOM 1461 C CA . SER A 1 178 ? 34.252 13.589 80.579 1.00 54.72 179 SER A CA 1
ATOM 1462 C C . SER A 1 178 ? 34.739 12.199 80.967 1.00 54.99 179 SER A C 1
ATOM 1463 O O . SER A 1 178 ? 34.067 11.474 81.699 1.00 56.87 179 SER A O 1
ATOM 1474 N N . TYR A 1 180 ? 37.679 9.850 82.682 1.00 55.31 181 TYR A N 1
ATOM 1475 C CA . TYR A 1 180 ? 38.811 9.841 83.586 1.00 56.94 181 TYR A CA 1
ATOM 1476 C C . TYR A 1 180 ? 39.318 8.411 83.593 1.00 56.09 181 TYR A C 1
ATOM 1477 O O . TYR A 1 180 ? 38.583 7.484 83.939 1.00 56.70 181 TYR A O 1
ATOM 1486 N N . ILE A 1 181 ? 40.569 8.216 83.198 1.00 54.13 182 ILE A N 1
ATOM 1487 C CA . ILE A 1 181 ? 41.095 6.864 83.149 1.00 53.71 182 ILE A CA 1
ATOM 1488 C C . ILE A 1 181 ? 42.475 6.705 83.743 1.00 54.24 182 ILE A C 1
ATOM 1489 O O . ILE A 1 181 ? 43.417 7.369 83.329 1.00 53.84 182 ILE A O 1
ATOM 1494 N N . SER A 1 182 ? 42.579 5.796 84.703 1.00 55.31 183 SER A N 1
ATOM 1495 C CA . SER A 1 182 ? 43.836 5.489 85.358 1.00 55.18 183 SER A CA 1
ATOM 1496 C C . SER A 1 182 ? 44.326 4.128 84.863 1.00 57.16 183 SER A C 1
ATOM 1497 O O . SER A 1 182 ? 43.655 3.101 85.048 1.00 57.46 183 SER A O 1
ATOM 1500 N N . PHE A 1 183 ? 45.487 4.136 84.219 1.00 55.40 184 PHE A N 1
ATOM 1501 C CA . PHE A 1 183 ? 46.100 2.923 83.711 1.00 55.81 184 PHE A CA 1
ATOM 1502 C C . PHE A 1 183 ? 47.236 2.522 84.607 1.00 55.37 184 PHE A C 1
ATOM 1503 O O . PHE A 1 183 ? 47.861 3.355 85.242 1.00 55.68 184 PHE A O 1
ATOM 1511 N N . PHE A 1 184 ? 47.491 1.227 84.649 1.00 57.53 185 PHE A N 1
ATOM 1512 C CA . PHE A 1 184 ? 48.593 0.669 85.408 1.00 57.29 185 PHE A CA 1
ATOM 1513 C C . PHE A 1 184 ? 49.135 -0.377 84.461 1.00 58.86 185 PHE A C 1
ATOM 1514 O O . PHE A 1 184 ? 48.463 -1.360 84.175 1.00 57.43 185 PHE A O 1
ATOM 1522 N N . VAL A 1 185 ? 50.330 -0.142 83.942 1.00 62.24 186 VAL A N 1
ATOM 1523 C CA . VAL A 1 185 ? 50.927 -1.080 83.009 1.00 66.98 186 VAL A CA 1
ATOM 1524 C C . VAL A 1 185 ? 52.073 -1.846 83.642 1.00 70.35 186 VAL A C 1
ATOM 1525 O O . VAL A 1 185 ? 52.890 -1.276 84.363 1.00 70.68 186 VAL A O 1
ATOM 1529 N N . ARG A 1 186 ? 52.125 -3.146 83.369 1.00 75.07 187 ARG A N 1
ATOM 1530 C CA . ARG A 1 186 ? 53.178 -4.006 83.905 1.00 78.92 187 ARG A CA 1
ATOM 1531 C C . ARG A 1 186 ? 54.539 -3.627 83.323 1.00 80.27 187 ARG A C 1
ATOM 1532 O O . ARG A 1 186 ? 54.658 -3.338 82.134 1.00 79.35 187 ARG A O 1
ATOM 1540 N N . ASP A 1 187 ? 55.560 -3.635 84.170 1.00 82.42 188 ASP A N 1
ATOM 1541 C CA . ASP A 1 187 ? 56.921 -3.317 83.750 1.00 84.76 188 ASP A CA 1
ATOM 1542 C C . ASP A 1 187 ? 57.854 -4.201 84.567 1.00 85.60 188 ASP A C 1
ATOM 1543 O O . ASP A 1 187 ? 58.835 -3.732 85.150 1.00 85.93 188 ASP A O 1
ATOM 1548 N N . GLY A 1 188 ? 57.521 -5.489 84.617 1.00 85.51 189 GLY A N 1
ATOM 1549 C CA . GLY A 1 188 ? 58.317 -6.430 85.380 1.00 85.70 189 GLY A CA 1
ATOM 1550 C C . GLY A 1 188 ? 57.714 -6.685 86.748 1.00 85.79 189 GLY A C 1
ATOM 1551 O O . GLY A 1 188 ? 56.602 -7.194 86.857 1.00 84.86 189 GLY A O 1
ATOM 1552 N N . GLU A 1 189 ? 58.443 -6.325 87.797 1.00 86.81 190 GLU A N 1
ATOM 1553 C CA . GLU A 1 189 ? 57.952 -6.537 89.151 1.00 88.67 190 GLU A CA 1
ATOM 1554 C C . GLU A 1 189 ? 57.180 -5.312 89.640 1.00 88.16 190 GLU A C 1
ATOM 1555 O O . GLU A 1 189 ? 56.623 -5.309 90.739 1.00 88.99 190 GLU A O 1
ATOM 1561 N N . PHE A 1 190 ? 57.147 -4.269 88.821 1.00 86.42 191 PHE A N 1
ATOM 1562 C CA . PHE A 1 190 ? 56.444 -3.056 89.198 1.00 83.64 191 PHE A CA 1
ATOM 1563 C C . PHE A 1 190 ? 55.490 -2.621 88.107 1.00 80.55 191 PHE A C 1
ATOM 1564 O O . PHE A 1 190 ? 55.481 -3.190 87.017 1.00 80.63 191 PHE A O 1
ATOM 1572 N N . TYR A 1 191 ? 54.679 -1.616 88.418 1.00 76.84 192 TYR A N 1
ATOM 1573 C CA . TYR A 1 191 ? 53.725 -1.070 87.463 1.00 73.66 192 TYR A CA 1
ATOM 1574 C C . TYR A 1 191 ? 53.956 0.415 87.340 1.00 73.11 192 TYR A C 1
ATOM 1575 O O . TYR A 1 191 ? 54.394 1.062 88.293 1.00 72.62 192 TYR A O 1
ATOM 1584 N N . LYS A 1 192 ? 53.651 0.951 86.163 1.00 72.31 193 LYS A N 1
ATOM 1585 C CA . LYS A 1 192 ? 53.782 2.378 85.924 1.00 72.14 193 LYS A CA 1
ATOM 1586 C C . LYS A 1 192 ? 52.376 2.918 85.716 1.00 69.60 193 LYS A C 1
ATOM 1587 O O . LYS A 1 192 ? 51.580 2.331 84.982 1.00 69.42 193 LYS A O 1
ATOM 1593 N N . ARG A 1 193 ? 52.065 4.028 86.373 1.00 67.81 194 ARG A N 1
ATOM 1594 C CA . ARG A 1 193 ? 50.738 4.617 86.257 1.00 67.62 194 ARG A CA 1
ATOM 1595 C C . ARG A 1 193 ? 50.593 5.610 85.095 1.00 68.57 194 ARG A C 1
ATOM 1596 O O . ARG A 1 193 ? 51.560 6.246 84.679 1.00 68.80 194 ARG A O 1
ATOM 1604 N N . PHE A 1 194 ? 49.375 5.708 84.568 1.00 69.37 195 PHE A N 1
ATOM 1605 C CA . PHE A 1 194 ? 49.043 6.612 83.470 1.00 69.69 195 PHE A CA 1
ATOM 1606 C C . PHE A 1 194 ? 47.648 7.188 83.662 1.00 68.96 195 PHE A C 1
ATOM 1607 O O . PHE A 1 194 ? 46.666 6.508 83.397 1.00 70.03 195 PHE A O 1
ATOM 1615 N N . ASP A 1 195 ? 47.548 8.433 84.110 1.00 68.16 196 ASP A N 1
ATOM 1616 C CA . ASP A 1 195 ? 46.238 9.045 84.293 1.00 68.04 196 ASP A CA 1
ATOM 1617 C C . ASP A 1 195 ? 45.835 9.854 83.069 1.00 67.73 196 ASP A C 1
ATOM 1618 O O . ASP A 1 195 ? 46.448 10.871 82.783 1.00 70.21 196 ASP A O 1
ATOM 1623 N N . GLU A 1 196 ? 44.808 9.411 82.349 1.00 69.06 197 GLU A N 1
ATOM 1624 C CA . GLU A 1 196 ? 44.341 10.136 81.167 1.00 69.60 197 GLU A CA 1
ATOM 1625 C C . GLU A 1 196 ? 42.972 10.734 81.436 1.00 69.69 197 GLU A C 1
ATOM 1626 O O . GLU A 1 196 ? 42.073 10.060 81.940 1.00 70.59 197 GLU A O 1
ATOM 1632 N N . GLU A 1 197 ? 42.816 12.006 81.097 1.00 70.34 198 GLU A N 1
ATOM 1633 C CA . GLU A 1 197 ? 41.553 12.697 81.288 1.00 70.54 198 GLU A CA 1
ATOM 1634 C C . GLU A 1 197 ? 41.225 13.487 80.031 1.00 69.64 198 GLU A C 1
ATOM 1635 O O . GLU A 1 197 ? 41.869 14.488 79.728 1.00 69.86 198 GLU A O 1
ATOM 1641 N N . HIS A 1 198 ? 40.226 13.027 79.291 1.00 68.72 199 HIS A N 1
ATOM 1642 C CA . HIS A 1 198 ? 39.843 13.701 78.060 1.00 68.90 199 HIS A CA 1
ATOM 1643 C C . HIS A 1 198 ? 38.377 14.126 78.108 1.00 67.27 199 HIS A C 1
ATOM 1644 O O . HIS A 1 198 ? 37.585 13.592 78.883 1.00 65.52 199 HIS A O 1
ATOM 1651 N N . GLU A 1 199 ? 38.029 15.087 77.262 1.00 65.46 200 GLU A N 1
ATOM 1652 C CA . GLU A 1 199 ? 36.675 15.598 77.191 1.00 63.24 200 GLU A CA 1
ATOM 1653 C C . GLU A 1 1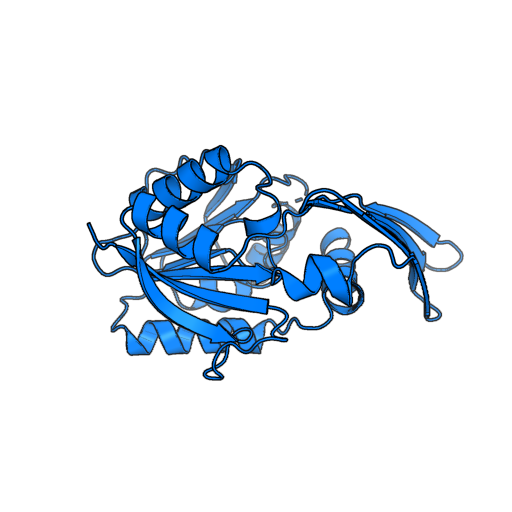99 ? 36.268 15.633 75.726 1.00 61.93 200 GLU A C 1
ATOM 1654 O O . GLU A 1 199 ? 36.977 16.207 74.901 1.00 62.36 200 GLU A O 1
ATOM 1660 N N . GLU A 1 200 ? 35.144 14.998 75.400 1.00 59.93 201 GLU A N 1
ATOM 1661 C CA . GLU A 1 200 ? 34.648 14.969 74.019 1.00 60.64 201 GLU A CA 1
ATOM 1662 C C . GLU A 1 200 ? 33.201 15.477 73.960 1.00 59.81 201 GLU A C 1
ATOM 1663 O O . GLU A 1 200 ? 32.397 15.196 74.850 1.00 60.62 201 GLU A O 1
ATOM 1669 N N . ARG A 1 201 ? 32.871 16.244 72.927 1.00 59.27 202 ARG A N 1
ATOM 1670 C CA . ARG A 1 201 ? 31.513 16.739 72.806 1.00 56.62 202 ARG A CA 1
ATOM 1671 C C . ARG A 1 201 ? 30.726 15.832 71.889 1.00 55.75 202 ARG A C 1
ATOM 1672 O O . ARG A 1 201 ? 31.247 15.332 70.890 1.00 54.14 202 ARG A O 1
ATOM 1680 N N . ALA A 1 202 ? 29.463 15.618 72.227 1.00 54.19 203 ALA A N 1
ATOM 1681 C CA . ALA A 1 202 ? 28.624 14.766 71.413 1.00 53.22 203 ALA A CA 1
ATOM 1682 C C . ALA A 1 202 ? 27.891 15.615 70.389 1.00 53.98 203 ALA A C 1
ATOM 1683 O O . ALA A 1 202 ? 26.862 16.216 70.687 1.00 53.84 203 ALA A O 1
ATOM 1685 N N . TYR A 1 203 ? 28.435 15.657 69.177 1.00 55.67 204 TYR A N 1
ATOM 1686 C CA . TYR A 1 203 ? 27.849 16.427 68.088 1.00 57.13 204 TYR A CA 1
ATOM 1687 C C . TYR A 1 203 ? 26.850 15.605 67.280 1.00 58.89 204 TYR A C 1
ATOM 1688 O O . TYR A 1 203 ? 27.089 14.431 66.989 1.00 60.20 204 TYR A O 1
ATOM 1697 N N . LYS A 1 204 ? 25.736 16.227 66.912 1.00 60.56 205 LYS A N 1
ATOM 1698 C CA . LYS A 1 204 ? 24.723 15.548 66.112 1.00 63.11 205 LYS A CA 1
ATOM 1699 C C . LYS A 1 204 ? 25.072 15.725 64.644 1.00 62.58 205 LYS A C 1
ATOM 1700 O O . LYS A 1 204 ? 25.568 16.775 64.246 1.00 62.94 205 LYS A O 1
ATOM 1706 N N . GLU A 1 205 ? 24.819 14.698 63.841 1.00 62.98 206 GLU A N 1
ATOM 1707 C CA . GLU A 1 205 ? 25.122 14.758 62.417 1.00 64.57 206 GLU A CA 1
ATOM 1708 C C . GLU A 1 205 ? 24.551 16.009 61.766 1.00 66.24 206 GLU A C 1
ATOM 1709 O O . GLU A 1 205 ? 25.125 16.562 60.826 1.00 65.19 206 GLU A O 1
ATOM 1715 N N . GLU A 1 206 ? 23.412 16.446 62.279 1.00 69.00 207 GLU A N 1
ATOM 1716 C CA . GLU A 1 206 ? 22.749 17.634 61.776 1.00 71.84 207 GLU A CA 1
ATOM 1717 C C . GLU A 1 206 ? 23.641 18.846 62.034 1.00 71.25 207 GLU A C 1
ATOM 1718 O O . GLU A 1 206 ? 23.797 19.708 61.170 1.00 72.52 207 GLU A O 1
ATOM 1724 N N . ASP A 1 207 ? 24.230 18.898 63.224 1.00 69.91 208 ASP A N 1
ATOM 1725 C CA . ASP A 1 207 ? 25.121 19.993 63.608 1.00 69.08 208 ASP A CA 1
ATOM 1726 C C . ASP A 1 207 ? 26.423 19.961 62.821 1.00 67.56 208 ASP A C 1
ATOM 1727 O O . ASP A 1 207 ? 26.954 21.000 62.439 1.00 65.94 208 ASP A O 1
ATOM 1732 N N . ILE A 1 208 ? 26.949 18.764 62.607 1.00 66.11 209 ILE A N 1
ATOM 1733 C CA . ILE A 1 208 ? 28.187 18.629 61.871 1.00 65.99 209 ILE A CA 1
ATOM 1734 C C . ILE A 1 208 ? 27.969 19.078 60.435 1.00 67.81 209 ILE A C 1
ATOM 1735 O O . ILE A 1 208 ? 28.758 19.843 59.881 1.00 66.64 209 ILE A O 1
ATOM 1740 N N . GLU A 1 209 ? 26.892 18.587 59.834 1.00 69.43 210 GLU A N 1
ATOM 1741 C CA . GLU A 1 209 ? 26.567 18.930 58.465 1.00 70.10 210 GLU A CA 1
ATOM 1742 C C . GLU A 1 209 ? 26.463 20.441 58.308 1.00 70.44 210 GLU A C 1
ATOM 1743 O O . GLU A 1 209 ? 26.971 21.003 57.335 1.00 70.32 210 GLU A O 1
ATOM 1749 N N . LYS A 1 210 ? 25.828 21.102 59.275 1.00 70.26 211 LYS A N 1
ATOM 1750 C CA . LYS A 1 210 ? 25.684 22.556 59.228 1.00 70.43 211 LYS A CA 1
ATOM 1751 C C . LYS A 1 210 ? 27.061 23.229 59.337 1.00 68.78 211 LYS A C 1
ATOM 1752 O O . LYS A 1 210 ? 27.412 24.064 58.509 1.00 67.76 211 LYS A O 1
ATOM 1758 N N . TYR A 1 211 ? 27.836 22.848 60.351 1.00 67.78 212 TYR A N 1
ATOM 1759 C CA . TYR A 1 211 ? 29.167 23.407 60.557 1.00 67.43 212 TYR A CA 1
ATOM 1760 C C . TYR A 1 211 ? 30.082 23.156 59.366 1.00 67.19 212 TYR A C 1
ATOM 1761 O O . TYR A 1 211 ? 30.973 23.952 59.084 1.00 65.38 212 TYR A O 1
ATOM 1770 N N . LEU A 1 212 ? 29.874 22.046 58.670 1.00 67.84 213 LEU A N 1
ATOM 1771 C CA . LEU A 1 212 ? 30.689 21.746 57.505 1.00 68.58 213 LEU A CA 1
ATOM 1772 C C . LEU A 1 212 ? 30.405 22.775 56.430 1.00 71.07 213 LEU A C 1
ATOM 1773 O O . LEU A 1 212 ? 31.323 23.404 55.913 1.00 71.14 213 LEU A O 1
ATOM 1778 N N . LYS A 1 213 ? 29.127 22.938 56.098 1.00 73.99 214 LYS A N 1
ATOM 1779 C CA . LYS A 1 213 ? 28.708 23.894 55.079 1.00 77.11 214 LYS A CA 1
ATOM 1780 C C . LYS A 1 213 ? 29.276 25.272 55.391 1.00 78.32 214 LYS A C 1
ATOM 1781 O O . LYS A 1 213 ? 29.674 26.016 54.496 1.00 79.26 214 LYS A O 1
ATOM 1787 N N . HIS A 1 214 ? 29.309 25.605 56.672 1.00 79.06 215 HIS A N 1
ATOM 1788 C CA . HIS A 1 214 ? 29.833 26.882 57.111 1.00 80.96 215 HIS A CA 1
ATOM 1789 C C . HIS A 1 214 ? 31.285 27.005 56.642 1.00 81.13 215 HIS A C 1
ATOM 1790 O O . HIS A 1 214 ? 31.760 28.100 56.340 1.00 82.20 215 HIS A O 1
ATOM 1797 N N . GLY A 1 215 ? 31.979 25.871 56.576 1.00 80.53 216 GLY A N 1
ATOM 1798 C CA . GLY A 1 215 ? 33.364 25.865 56.138 1.00 78.74 216 GLY A CA 1
ATOM 1799 C C . GLY A 1 215 ? 33.479 25.703 54.633 1.00 78.02 216 GLY A C 1
ATOM 1800 O O . GLY A 1 215 ? 34.540 25.349 54.112 1.00 78.15 216 GLY A O 1
ATOM 1801 N N . GLN A 1 216 ? 32.379 25.956 53.931 1.00 76.39 217 GLN A N 1
ATOM 1802 C CA . GLN A 1 216 ? 32.361 25.849 52.482 1.00 76.26 217 GLN A CA 1
ATOM 1803 C C . GLN A 1 216 ? 32.777 24.455 52.013 1.00 74.46 217 GLN A C 1
ATOM 1804 O O . GLN A 1 216 ? 33.286 24.292 50.908 1.00 75.78 217 GLN A O 1
ATOM 1810 N N . LEU A 1 217 ? 32.563 23.450 52.853 1.00 71.80 218 LEU A N 1
ATOM 1811 C CA . LEU A 1 217 ? 32.911 22.079 52.499 1.00 70.17 218 LEU A CA 1
ATOM 1812 C C . LEU A 1 217 ? 31.659 21.278 52.117 1.00 71.15 218 LEU A C 1
ATOM 1813 O O . LEU A 1 217 ? 30.628 21.392 52.770 1.00 71.20 218 LEU A O 1
ATOM 1818 N N . ASN A 1 218 ? 31.746 20.478 51.057 1.00 71.37 219 ASN A N 1
ATOM 1819 C CA . ASN A 1 218 ? 30.611 19.666 50.604 1.00 72.57 219 ASN A CA 1
ATOM 1820 C C . ASN A 1 218 ? 30.811 18.186 50.971 1.00 71.02 219 ASN A C 1
ATOM 1821 O O . ASN A 1 218 ? 31.923 17.655 50.878 1.00 70.36 219 ASN A O 1
ATOM 1826 N N . ILE A 1 219 ? 29.734 17.521 51.385 1.00 69.18 220 ILE A N 1
ATOM 1827 C CA . ILE A 1 219 ? 29.820 16.111 51.765 1.00 68.16 220 ILE A CA 1
ATOM 1828 C C . ILE A 1 219 ? 29.806 15.182 50.555 1.00 67.33 220 ILE A C 1
ATOM 1829 O O . ILE A 1 219 ? 28.918 15.258 49.706 1.00 67.97 22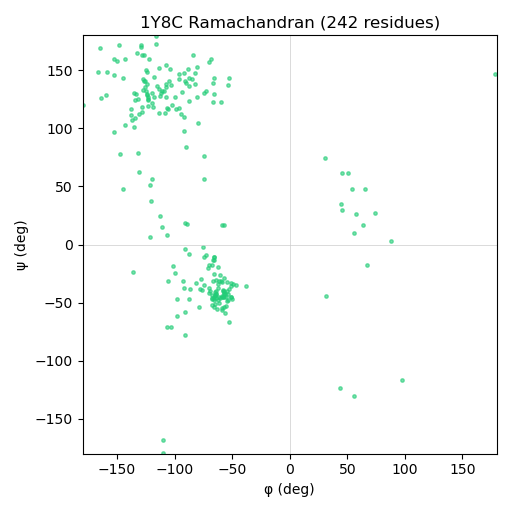0 ILE A O 1
ATOM 1834 N N . LEU A 1 220 ? 30.804 14.309 50.482 1.00 66.82 221 LEU A N 1
ATOM 1835 C CA . LEU A 1 220 ? 30.922 13.367 49.377 1.00 66.60 221 LEU A CA 1
ATOM 1836 C C . LEU A 1 220 ? 30.434 11.992 49.811 1.00 66.33 221 LEU A C 1
ATOM 1837 O O . LEU A 1 220 ? 30.128 11.133 48.986 1.00 67.33 221 LEU A O 1
ATOM 1842 N N . ASP A 1 221 ? 30.364 11.782 51.115 1.00 66.05 222 ASP A N 1
ATOM 1843 C CA . ASP A 1 221 ? 29.903 10.515 51.623 1.00 65.19 222 ASP A CA 1
ATOM 1844 C C . ASP A 1 221 ? 29.950 10.521 53.133 1.00 64.19 222 ASP A C 1
ATOM 1845 O O . ASP A 1 221 ? 30.809 11.158 53.734 1.00 62.50 222 ASP A O 1
ATOM 1850 N N . LYS A 1 222 ? 28.996 9.811 53.727 1.00 63.03 223 LYS A N 1
ATOM 1851 C CA . LYS A 1 222 ? 28.867 9.680 55.168 1.00 60.68 223 LYS A CA 1
ATOM 1852 C C . LYS A 1 222 ? 28.597 8.204 55.451 1.00 61.24 223 LYS A C 1
ATOM 1853 O O . LYS A 1 222 ? 27.468 7.730 55.296 1.00 61.68 223 LYS A O 1
ATOM 1859 N N . VAL A 1 223 ? 29.635 7.484 55.869 1.00 58.89 224 VAL A N 1
ATOM 1860 C CA . VAL A 1 223 ? 29.504 6.060 56.144 1.00 58.31 224 VAL A CA 1
ATOM 1861 C C . VAL A 1 223 ? 29.733 5.654 57.599 1.00 59.43 224 VAL A C 1
ATOM 1862 O O . VAL A 1 223 ? 30.032 6.482 58.465 1.00 60.18 224 VAL A O 1
ATOM 1866 N N . ASP A 1 224 ? 29.604 4.353 57.844 1.00 58.76 225 ASP A N 1
ATOM 1867 C CA . ASP A 1 224 ? 29.782 3.785 59.171 1.00 56.40 225 ASP A CA 1
ATOM 1868 C C . ASP A 1 224 ? 31.190 3.244 59.366 1.00 55.66 225 ASP A C 1
ATOM 1869 O O . ASP A 1 224 ? 31.621 2.321 58.682 1.00 53.93 225 ASP A O 1
ATOM 1874 N N . CYS A 1 225 ? 31.894 3.837 60.317 1.00 54.98 226 CYS A N 1
ATOM 1875 C CA . CYS A 1 225 ? 33.242 3.440 60.665 1.00 55.32 226 CYS A CA 1
ATOM 1876 C C . CYS A 1 225 ? 34.105 2.856 59.548 1.00 56.73 226 CYS A C 1
ATOM 1877 O O . CYS A 1 225 ? 34.351 1.652 59.505 1.00 58.10 226 CYS A O 1
ATOM 1880 N N . TYR A 1 226 ? 34.571 3.736 58.665 1.00 57.25 227 TYR A N 1
ATOM 1881 C CA . TYR A 1 226 ? 35.444 3.398 57.538 1.00 58.42 227 TYR A CA 1
ATOM 1882 C C . TYR A 1 226 ? 35.067 2.160 56.709 1.00 58.62 227 TYR A C 1
ATOM 1883 O O . TYR A 1 226 ? 35.828 1.202 56.600 1.00 58.65 227 TYR A O 1
ATOM 1892 N N . SER A 1 227 ? 33.892 2.207 56.100 1.00 60.16 228 SER A N 1
ATOM 1893 C CA . SER A 1 227 ? 33.423 1.117 55.271 1.00 60.23 228 SER A CA 1
ATOM 1894 C C . SER A 1 227 ? 32.271 1.658 54.447 1.00 62.42 228 SER A C 1
ATOM 1895 O O . SER A 1 227 ? 31.774 2.756 54.704 1.00 61.79 228 SER A O 1
ATOM 1898 N N . ASN A 1 228 ? 31.842 0.884 53.459 1.00 64.51 229 ASN A N 1
ATOM 1899 C CA . ASN A 1 228 ? 30.741 1.298 52.604 1.00 66.86 229 ASN A CA 1
ATOM 1900 C C . ASN A 1 228 ? 29.409 1.285 53.338 1.00 67.19 229 ASN A C 1
ATOM 1901 O O . ASN A 1 228 ? 28.455 1.900 52.881 1.00 67.86 229 ASN A O 1
ATOM 1906 N N . LYS A 1 229 ? 29.334 0.585 54.465 1.00 67.28 230 LYS A N 1
ATOM 1907 C CA . LYS A 1 229 ? 28.079 0.527 55.205 1.00 68.89 230 LYS A CA 1
ATOM 1908 C C . LYS A 1 229 ? 27.543 1.921 55.489 1.00 67.72 230 LYS A C 1
ATOM 1909 O O . LYS A 1 229 ? 28.305 2.856 55.747 1.00 67.70 230 LYS A O 1
ATOM 1915 N N . LYS A 1 230 ? 26.220 2.044 55.434 1.00 67.28 231 LYS A N 1
ATOM 1916 C CA . LYS A 1 230 ? 25.520 3.301 55.683 1.00 65.78 231 LYS A CA 1
ATOM 1917 C C . LYS A 1 230 ? 25.360 3.568 57.190 1.00 64.21 231 LYS A C 1
ATOM 1918 O O . LYS A 1 230 ? 25.331 2.642 57.996 1.00 62.90 231 LYS A O 1
ATOM 1924 N N . VAL A 1 231 ? 25.271 4.841 57.563 1.00 64.12 232 VAL A N 1
ATOM 1925 C CA . VAL A 1 231 ? 25.109 5.229 58.965 1.00 62.53 232 VAL A CA 1
ATOM 1926 C C . VAL A 1 231 ? 23.695 4.902 59.447 1.00 63.32 232 VAL A C 1
ATOM 1927 O O . VAL A 1 231 ? 22.711 5.226 58.786 1.00 63.90 232 VAL A O 1
ATOM 1931 N N . GLU A 1 232 ? 23.602 4.261 60.605 1.00 64.60 233 GLU A N 1
ATOM 1932 C CA . GLU A 1 232 ? 22.317 3.877 61.180 1.00 64.36 233 GLU A CA 1
ATOM 1933 C C . GLU A 1 232 ? 22.195 4.385 62.604 1.00 62.88 233 GLU A C 1
ATOM 1934 O O . GLU A 1 232 ? 23.187 4.712 63.251 1.00 61.31 233 GLU A O 1
ATOM 1940 N N . LYS A 1 233 ? 20.962 4.397 63.086 1.00 62.01 234 LYS A N 1
ATOM 1941 C CA . LYS A 1 233 ? 20.620 4.852 64.420 1.00 61.47 234 LYS A CA 1
ATOM 1942 C C . LYS A 1 233 ? 21.606 4.485 65.526 1.00 60.54 234 LYS A C 1
ATOM 1943 O O . LYS A 1 233 ? 21.822 5.271 66.450 1.00 60.55 234 LYS A O 1
ATOM 1949 N N . PHE A 1 234 ? 22.217 3.310 65.444 1.00 59.02 235 PHE A N 1
ATOM 1950 C CA . PHE A 1 234 ? 23.131 2.900 66.504 1.00 56.66 235 PHE A CA 1
ATOM 1951 C C . PHE A 1 234 ? 24.612 2.945 66.156 1.00 55.42 235 PHE A C 1
ATOM 1952 O O . PHE A 1 234 ? 25.444 2.473 66.936 1.00 56.75 235 PHE A O 1
ATOM 1960 N N . THR A 1 235 ? 24.944 3.506 64.996 1.00 52.93 236 THR A N 1
ATOM 1961 C CA . THR A 1 235 ? 26.338 3.609 64.576 1.00 50.57 236 THR A CA 1
ATOM 1962 C C . THR A 1 235 ? 27.172 4.285 65.662 1.00 48.73 236 THR A C 1
ATOM 1963 O O . THR A 1 235 ? 26.743 5.258 66.257 1.00 47.18 236 THR A O 1
ATOM 1967 N N . GLU A 1 236 ? 28.363 3.770 65.923 1.00 48.74 237 GLU A N 1
ATOM 1968 C CA . GLU A 1 236 ? 29.185 4.355 66.960 1.00 47.61 237 GLU A CA 1
ATOM 1969 C C . GLU A 1 236 ? 30.274 5.280 66.443 1.00 46.54 237 GLU A C 1
ATOM 1970 O O . GLU A 1 236 ? 30.743 6.155 67.165 1.00 45.74 237 GLU A O 1
ATOM 1976 N N . ARG A 1 237 ? 30.686 5.090 65.198 1.00 46.02 238 ARG A N 1
ATOM 1977 C CA . ARG A 1 237 ? 31.743 5.919 64.629 1.00 45.92 238 ARG A CA 1
ATOM 1978 C C . ARG A 1 237 ? 31.407 6.302 63.196 1.00 46.00 238 ARG A C 1
ATOM 1979 O O . ARG A 1 237 ? 31.315 5.453 62.319 1.00 45.45 238 ARG A O 1
ATOM 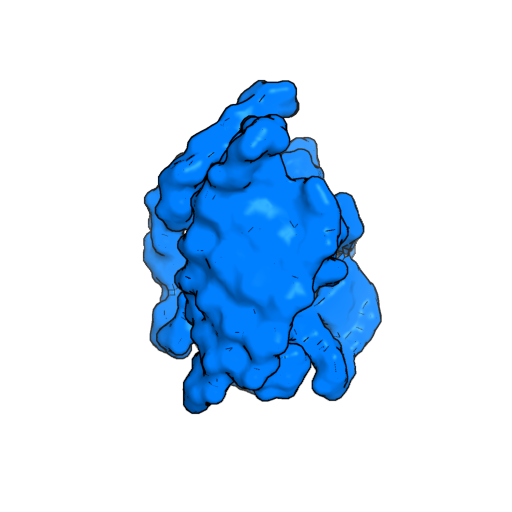1987 N N . ILE A 1 238 ? 31.234 7.593 62.964 1.00 46.43 239 ILE A N 1
ATOM 1988 C CA . ILE A 1 238 ? 30.892 8.077 61.648 1.00 46.87 239 ILE A CA 1
ATOM 1989 C C . ILE A 1 238 ? 32.081 8.628 60.876 1.00 49.24 239 ILE A C 1
ATOM 1990 O O . ILE A 1 238 ? 32.823 9.478 61.373 1.00 50.51 239 ILE A O 1
ATOM 1995 N N . THR A 1 239 ? 32.277 8.133 59.658 1.00 52.39 240 THR A N 1
ATOM 1996 C CA . THR A 1 239 ? 33.377 8.631 58.847 1.00 53.11 240 THR A CA 1
ATOM 1997 C C . THR A 1 239 ? 32.867 9.529 57.735 1.00 53.46 240 THR A C 1
ATOM 1998 O O . THR A 1 239 ? 32.123 9.091 56.869 1.00 55.79 240 THR A O 1
ATOM 2002 N N . TYR A 1 240 ? 33.257 10.796 57.786 1.00 53.98 241 TYR A N 1
ATOM 2003 C CA . TYR A 1 240 ? 32.861 11.762 56.776 1.00 52.27 241 TYR A CA 1
ATOM 2004 C C . TYR A 1 240 ? 33.940 11.908 55.708 1.00 53.81 241 TYR A C 1
ATOM 2005 O O . TYR A 1 240 ? 35.145 11.816 55.980 1.00 53.82 241 TYR A O 1
ATOM 2014 N N . LEU A 1 241 ? 33.485 12.151 54.488 1.00 55.62 242 LEU A N 1
ATOM 2015 C CA . LEU A 1 241 ? 34.366 12.352 53.354 1.00 56.42 242 LEU A CA 1
ATOM 2016 C C . LEU A 1 241 ? 33.879 13.620 52.657 1.00 56.28 242 LEU A C 1
ATOM 2017 O O . LEU A 1 241 ? 32.792 13.642 52.090 1.00 52.56 242 LEU A O 1
ATOM 2022 N N . VAL A 1 242 ? 34.688 14.676 52.705 1.00 58.77 243 VAL A N 1
ATOM 2023 C CA . VAL A 1 242 ? 34.306 15.944 52.102 1.00 59.80 243 VAL A CA 1
ATOM 2024 C C . VAL A 1 242 ? 35.367 16.533 51.175 1.00 61.78 243 VAL A C 1
ATOM 2025 O O . VAL A 1 242 ? 36.507 16.056 51.121 1.00 62.07 243 VAL A O 1
ATOM 2029 N N . LYS A 1 243 ? 34.967 17.577 50.450 1.00 64.44 244 LYS A N 1
ATOM 2030 C CA . LYS A 1 243 ? 35.849 18.280 49.522 1.00 65.63 244 LYS A CA 1
ATOM 2031 C C . LYS A 1 243 ? 35.459 19.752 49.451 1.00 65.96 244 LYS A C 1
ATOM 2032 O O . LYS A 1 243 ? 34.428 20.157 49.993 1.00 64.58 244 LYS A O 1
ATOM 2038 N N . LEU A 1 244 ? 36.290 20.547 48.779 1.00 67.07 245 LEU A N 1
ATOM 2039 C CA . LEU A 1 244 ? 36.039 21.975 48.638 1.00 67.62 245 LEU A CA 1
ATOM 2040 C C . LEU A 1 244 ? 34.811 22.220 47.803 1.00 69.89 245 LEU A C 1
ATOM 2041 O O . LEU A 1 244 ? 34.748 21.787 46.654 1.00 69.21 245 LEU A O 1
ATOM 2046 N N . GLY A 1 245 ? 33.844 22.928 48.377 1.00 72.84 246 GLY A N 1
ATOM 2047 C CA . GLY A 1 245 ? 32.618 23.213 47.658 1.00 78.49 246 GLY A CA 1
ATOM 2048 C C . GLY A 1 245 ? 32.506 24.652 47.194 1.00 81.78 246 GLY A C 1
ATOM 2049 O O . GLY A 1 245 ? 32.602 24.943 45.998 1.00 81.52 246 GLY A O 1
ATOM 2050 N N . GLY A 1 246 ? 32.303 25.554 48.149 1.00 84.42 247 GLY A N 1
ATOM 2051 C CA . GLY A 1 246 ? 32.168 26.962 47.823 1.00 87.06 247 GLY A CA 1
ATOM 2052 C C . GLY A 1 246 ? 30.840 27.287 47.159 1.00 88.24 247 GLY A C 1
ATOM 2053 O O . GLY A 1 246 ? 30.852 27.775 46.003 1.00 88.01 247 GLY A O 1
#

Secondary structure (DSSP, 8-state):
--HHHHHHHHIIIII-S--HHHHHHHHHHHHHTTT--TTEEEEET-TTSTTHHHHGGGSSEEEEE-S----HHHHHHHHHTT---EEE---GGG---S--EEEEEE-TTGGGG--SHHHHHHHHHHHHTTEEEEEEEEEEEE-HHIIIIIITT--EEEEETTEEEEE---EETTEE--EEEEEE-SSSEEEEEE---EE---HHHHHHHHHHTTEEEEEEEESSSSPBP-TT-SEEEEEEEE--

Nearest PDB structures (foldseek):
  1y8c-assembly1_A  TM=1.004E+00  e=2.676E-55  Clostridium acetobutylicum ATCC 824
  6m83-assembly1_A-2  TM=8.234E-01  e=5.115E-18  Streptomyces fradiae
  4oqe-assembly1_A  TM=8.385E-01  e=1.973E-17  Streptomyces fradiae
  3px2-assembly1_D  TM=8.037E-01  e=3.644E-17  Streptomyces fradiae
  7wzf-assembly1_A  TM=7.643E-01  e=1.544E-17  Streptomyces yunnanensis

CATH classification: 3.40.50.150 (+1 more: 2.20.25.110)

Foldseek 3Di:
DVVVVVVVVCCCPVVVPDDQVLQLVLVVVVCVVLVFDQEEEEEEQCPLPSNVVSSQVSYNAYEYEHQDPCLVNNVVVCVVVVHDHHYDHDDLLDDDDPAAGQEYEYEPQPLQLPQDLVSSLSNLLSNQVRYDASHKYKYKHFALCCQCPVQAFDWDWDCDPFKTKIDGWHDDDQKIKWMWIWGHDDPGTDIDIDIGMGGHDHPVSVCVSNVSSQKDWPDKAADSDPHHDDPNGGMIMTMIGHHD

Solvent-accessible surface area: 12256 Å² total

InterPro domains:
  IPR029063 S-adenosyl-L-methionine-dependent methyltransferase superfamily [G3DSA:3.40.50.150] (4-224)
  IPR029063 S-adenosyl-L-methionine-dependent methyltransferase superfamily [SSF53335] (2-240)
  IPR041698 Methyltransferase domain 25 [PF13649] (43-137)

Radius of gyration: 17.82 Å; Cα contacts (8 Å, |Δi|>4): 495; chains: 1; bounding box: 42×38×48 Å